Protein 3B76 (pdb70)

Structure (mmCIF, N/CA/C/O backbone):
data_3B76
#
_entry.id   3B76
#
_cell.length_a   49.782
_cell.length_b   58.449
_cell.length_c   73.741
_cell.angle_alpha   90.00
_cell.angle_beta   90.00
_cell.angle_gamma   90.00
#
_symmetry.space_group_name_H-M   'P 21 21 21'
#
loop_
_entity.id
_entity.type
_entity.pdbx_description
1 polymer 'E3 ubiquitin-protein ligase LNX'
2 non-polymer 'SODIUM ION'
3 non-polymer 1,2-ETHANEDIOL
4 water water
#
loop_
_atom_site.group_PDB
_atom_site.id
_atom_site.type_symbol
_atom_site.label_atom_id
_atom_site.label_alt_id
_atom_site.label_comp_id
_atom_site.label_asym_id
_atom_site.label_entity_id
_atom_site.label_seq_id
_atom_site.pdbx_PDB_ins_code
_atom_site.Cartn_x
_atom_site.Cartn_y
_atom_site.Cartn_z
_atom_site.occupancy
_atom_site.B_iso_or_equiv
_atom_site.auth_seq_id
_atom_site.auth_comp_id
_atom_site.auth_asym_id
_atom_site.auth_atom_id
_atom_site.pdbx_PDB_model_num
ATOM 1 N N . LEU A 1 18 ? -14.817 26.058 31.016 1.00 48.28 402 LEU A N 1
ATOM 2 C CA . LEU A 1 18 ? -14.137 26.512 29.769 1.00 37.32 402 LEU A CA 1
ATOM 3 C C . LEU A 1 18 ? -13.108 25.476 29.288 1.00 30.79 402 LEU A C 1
ATOM 4 O O . LEU A 1 18 ? -12.182 25.122 30.019 1.00 39.06 402 LEU A O 1
ATOM 9 N N . TYR A 1 19 ? -13.279 25.018 28.048 1.00 24.21 403 TYR A N 1
ATOM 10 C CA . TYR A 1 19 ? -12.378 24.064 27.428 1.00 19.39 403 TYR A CA 1
ATOM 11 C C . TYR A 1 19 ? -11.304 24.760 26.585 1.00 23.56 403 TYR A C 1
ATOM 12 O O . TYR A 1 19 ? -11.622 25.315 25.555 1.00 25.32 403 TYR A O 1
ATOM 21 N N . PHE A 1 20 ? -10.042 24.676 26.990 1.00 17.43 404 PHE A N 1
ATOM 22 C CA . PHE A 1 20 ? -8.940 25.286 26.233 1.00 17.44 404 PHE A CA 1
ATOM 23 C C . PHE A 1 20 ? -8.087 24.257 25.519 1.00 19.12 404 PHE A C 1
ATOM 24 O O . PHE A 1 20 ? -7.812 23.180 26.036 1.00 17.34 404 PHE A O 1
ATOM 32 N N . GLN A 1 21 ? -7.619 24.618 24.329 1.00 15.16 405 GLN A N 1
ATOM 33 C CA . GLN A 1 21 ? -6.638 23.854 23.633 1.00 14.76 405 GLN A CA 1
ATOM 34 C C . GLN A 1 21 ? -5.986 24.764 22.605 1.00 12.85 405 GLN A C 1
ATOM 35 O O . GLN A 1 21 ? -6.632 25.618 22.043 1.00 14.05 405 GLN A O 1
ATOM 41 N N . SER A 1 22 ? -4.687 24.592 22.428 1.00 13.02 406 SER A N 1
ATOM 42 C CA . SER A 1 22 ? -3.916 25.361 21.477 1.00 13.08 406 SER A CA 1
ATOM 43 C C . SER A 1 22 ? -3.017 24.476 20.620 1.00 15.00 406 SER A C 1
ATOM 44 O O . SER A 1 22 ? -2.336 23.600 21.128 1.00 17.10 406 SER A O 1
ATOM 47 N N . MET A 1 23 ? -3.030 24.730 19.303 1.00 16.12 407 MET A N 1
ATOM 48 C CA . MET A 1 23 ? -2.223 23.970 18.359 1.00 16.33 407 MET A CA 1
ATOM 49 C C . MET A 1 23 ? -1.253 24.860 17.577 1.00 13.86 407 MET A C 1
ATOM 50 O O . MET A 1 23 ? -1.587 25.986 17.140 1.00 14.70 407 MET A O 1
ATOM 55 N N . HIS A 1 24 ? -0.040 24.335 17.385 1.00 13.40 408 HIS A N 1
ATOM 56 C CA . HIS A 1 24 ? 1.000 25.008 16.609 1.00 13.42 408 HIS A CA 1
ATOM 57 C C . HIS A 1 24 ? 1.531 24.002 15.611 1.00 16.63 408 HIS A C 1
ATOM 58 O O . HIS A 1 24 ? 2.194 23.041 15.981 1.00 16.27 408 HIS A O 1
ATOM 65 N N . GLU A 1 25 ? 1.174 24.200 14.357 1.00 14.84 409 GLU A N 1
ATOM 66 C CA . GLU A 1 25 ? 1.684 23.379 13.264 1.00 13.92 409 GLU A CA 1
ATOM 67 C C . GLU A 1 25 ? 2.904 24.065 12.678 1.00 15.24 409 GLU A C 1
ATOM 68 O O . GLU A 1 25 ? 2.819 25.221 12.199 1.00 15.05 409 GLU A O 1
ATOM 74 N N . LYS A 1 26 ? 4.025 23.334 12.690 1.00 15.44 410 LYS A N 1
ATOM 75 C CA . LYS A 1 26 ? 5.321 23.828 12.299 1.00 11.70 410 LYS A CA 1
ATOM 76 C C . LYS A 1 26 ? 5.830 23.186 11.026 1.00 16.07 410 LYS A C 1
ATOM 77 O O . LYS A 1 26 ? 5.557 22.025 10.760 1.00 17.47 410 LYS A O 1
ATOM 83 N N . VAL A 1 27 ? 6.584 23.961 10.250 1.00 15.27 411 VAL A N 1
ATOM 84 C CA . VAL A 1 27 ? 7.343 23.462 9.134 1.00 16.69 411 VAL A CA 1
ATOM 85 C C . VAL A 1 27 ? 8.796 23.534 9.570 1.00 16.76 411 VAL A C 1
ATOM 86 O O . VAL A 1 27 ? 9.333 24.628 9.835 1.00 17.46 411 VAL A O 1
ATOM 90 N N . VAL A 1 28 ? 9.417 22.360 9.660 1.00 15.25 412 VAL A N 1
ATOM 91 C CA . VAL A 1 28 ? 10.769 22.220 10.196 1.00 13.93 412 VAL A CA 1
ATOM 92 C C . VAL A 1 28 ? 11.698 21.725 9.108 1.00 15.56 412 VAL A C 1
ATOM 93 O O . VAL A 1 28 ? 11.581 20.612 8.648 1.00 18.53 412 VAL A O 1
ATOM 97 N N . ASN A 1 29 ? 12.592 22.620 8.678 1.00 16.05 413 ASN A N 1
ATOM 98 C CA . ASN A 1 29 ? 13.614 22.367 7.674 1.00 17.57 413 ASN A CA 1
ATOM 99 C C . ASN A 1 29 ? 14.925 22.010 8.356 1.00 20.77 413 ASN A C 1
ATOM 100 O O . ASN A 1 29 ? 15.507 22.826 9.077 1.00 20.85 413 ASN A O 1
ATOM 105 N N . ILE A 1 30 ? 15.372 20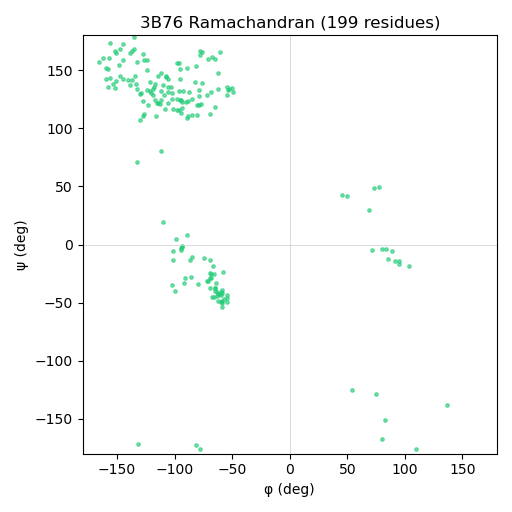.792 8.137 1.00 23.18 414 ILE A N 1
ATOM 106 C CA . ILE A 1 30 ? 16.583 20.301 8.779 1.00 27.66 414 ILE A CA 1
ATOM 107 C C . ILE A 1 30 ? 17.602 19.904 7.729 1.00 23.22 414 ILE A C 1
ATOM 108 O O . ILE A 1 30 ? 17.265 19.214 6.772 1.00 26.56 414 ILE A O 1
ATOM 113 N N . GLN A 1 31 ? 18.822 20.406 7.917 1.00 28.52 415 GLN A N 1
ATOM 114 C CA . GLN A 1 31 ? 19.988 20.067 7.115 1.00 29.37 415 GLN A CA 1
ATOM 115 C C . GLN A 1 31 ? 20.872 19.155 7.962 1.00 28.42 415 GLN A C 1
ATOM 116 O O . GLN A 1 31 ? 21.139 19.455 9.139 1.00 28.02 415 GLN A O 1
ATOM 119 N N . LYS A 1 32 ? 21.304 18.043 7.378 1.00 28.11 416 LYS A N 1
ATOM 120 C CA . LYS A 1 32 ? 22.115 17.045 8.081 1.00 24.30 416 LYS A CA 1
ATOM 121 C C . LYS A 1 32 ? 23.130 16.414 7.121 1.00 23.16 416 LYS A C 1
ATOM 122 O O . LYS A 1 32 ? 23.107 16.666 5.913 1.00 23.27 416 LYS A O 1
ATOM 128 N N . ASP A 1 33 ? 24.025 15.598 7.664 1.00 27.38 417 ASP A N 1
ATOM 129 C CA . ASP A 1 33 ? 24.892 14.765 6.827 1.00 29.35 417 ASP A CA 1
ATOM 130 C C . ASP A 1 33 ? 24.064 13.597 6.302 1.00 32.48 417 ASP A C 1
ATOM 131 O O . ASP A 1 33 ? 23.250 13.045 7.041 1.00 29.38 417 ASP A O 1
ATOM 136 N N . PRO A 1 34 ? 24.235 13.228 5.018 1.00 29.55 418 PRO A N 1
ATOM 137 C CA . PRO A 1 34 ? 23.533 12.026 4.572 1.00 28.11 418 PRO A CA 1
ATOM 138 C C . PRO A 1 34 ? 24.026 10.809 5.353 1.00 28.89 418 PRO A C 1
ATOM 139 O O . PRO A 1 34 ? 25.181 10.766 5.783 1.00 41.94 418 PRO A O 1
ATOM 143 N N . GLY A 1 35 ? 23.143 9.853 5.579 1.00 35.06 419 GLY A N 1
ATOM 144 C CA . GLY A 1 35 ? 23.471 8.726 6.440 1.00 40.62 419 GLY A CA 1
ATOM 145 C C . GLY A 1 35 ? 23.557 9.060 7.931 1.00 37.24 419 GLY A C 1
ATOM 146 O O . GLY A 1 35 ? 23.764 8.167 8.744 1.00 33.65 419 GLY A O 1
ATOM 147 N N . GLU A 1 36 ? 23.420 10.335 8.294 1.00 27.41 420 GLU A N 1
ATOM 148 C CA . GLU A 1 36 ? 23.260 10.707 9.691 1.00 30.35 420 GLU A CA 1
ATOM 149 C C . GLU A 1 36 ? 21.811 10.417 9.999 1.00 19.42 420 GLU A C 1
ATOM 150 O O . GLU A 1 36 ? 20.925 10.823 9.241 1.00 23.40 420 GLU A O 1
ATOM 156 N N . SER A 1 37 ? 21.550 9.751 11.111 1.00 19.55 421 SER A N 1
ATOM 157 C CA . SER A 1 37 ? 20.174 9.528 11.500 1.00 19.44 421 SER A CA 1
ATOM 158 C C . SER A 1 37 ? 19.592 10.803 12.125 1.00 17.49 421 SER A C 1
ATOM 159 O O . SER A 1 37 ? 20.321 11.713 12.540 1.00 17.99 421 SER A O 1
ATOM 162 N N . LEU A 1 38 ? 18.263 10.852 12.198 1.00 17.59 422 LEU A N 1
ATOM 163 C CA . LEU A 1 38 ? 17.547 11.983 12.792 1.00 17.39 422 LEU A CA 1
ATOM 164 C C . LEU A 1 38 ? 17.680 12.038 14.331 1.00 12.88 422 LEU A C 1
ATOM 165 O O . LEU A 1 38 ? 17.674 13.128 14.941 1.00 17.06 422 LEU A O 1
ATOM 170 N N . GLY A 1 39 ? 17.797 10.881 14.957 1.00 14.71 423 GLY A N 1
ATOM 171 C CA . GLY A 1 39 ? 17.939 10.817 16.419 1.00 14.68 423 GLY A CA 1
ATOM 172 C C . GLY A 1 39 ? 16.621 11.035 17.161 1.00 17.40 423 GLY A C 1
ATOM 173 O O . GLY A 1 39 ? 16.504 11.847 18.099 1.00 15.01 423 GLY A O 1
ATOM 174 N N . MET A 1 40 ? 15.601 10.322 16.742 1.00 15.20 424 MET A N 1
ATOM 175 C CA . MET A 1 40 ? 14.336 10.336 17.475 1.00 14.52 424 MET A CA 1
ATOM 176 C C . MET A 1 40 ? 13.655 9.005 17.270 1.00 18.50 424 MET A C 1
ATOM 177 O O . MET A 1 40 ? 14.019 8.246 16.372 1.00 16.58 424 MET A O 1
ATOM 182 N N . THR A 1 41 ? 12.666 8.759 18.108 1.00 14.63 425 THR A N 1
ATOM 183 C CA . THR A 1 41 ? 11.919 7.505 18.099 1.00 17.33 425 THR A CA 1
ATOM 184 C C . THR A 1 41 ? 10.451 7.838 17.866 1.00 16.52 425 THR A C 1
ATOM 185 O O . THR A 1 41 ? 9.874 8.734 18.530 1.00 16.37 425 THR A O 1
ATOM 189 N N . VAL A 1 42 ? 9.843 7.120 16.937 1.00 14.73 426 VAL A N 1
ATOM 190 C CA . VAL A 1 42 ? 8.474 7.390 16.524 1.00 13.38 426 VAL A CA 1
ATOM 191 C C . VAL A 1 42 ? 7.592 6.155 16.666 1.00 16.34 426 VAL A C 1
ATOM 192 O O . VAL A 1 42 ? 8.078 5.010 16.547 1.00 15.57 426 VAL A O 1
ATOM 196 N N . ALA A 1 43 ? 6.305 6.381 16.918 1.00 12.92 427 ALA A N 1
ATOM 197 C CA . ALA A 1 43 ? 5.345 5.261 17.055 1.00 15.06 427 ALA A CA 1
ATOM 198 C C . ALA A 1 43 ? 3.942 5.732 16.796 1.00 14.42 427 ALA A C 1
ATOM 199 O O . ALA A 1 43 ? 3.599 6.893 17.022 1.00 17.20 427 ALA A O 1
ATOM 201 N N . GLY A 1 44 ? 3.114 4.827 16.311 1.00 17.23 428 GLY A N 1
ATOM 202 C CA . GLY A 1 44 ? 1.718 5.163 16.065 1.00 15.82 428 GLY A CA 1
ATOM 203 C C . GLY A 1 44 ? 1.261 4.608 14.747 1.00 22.76 428 GLY A C 1
ATOM 204 O O . GLY A 1 44 ? 1.565 3.467 14.419 1.00 21.06 428 GLY A O 1
ATOM 205 N N . GLY A 1 45 ? 0.507 5.407 13.999 1.00 17.27 429 GLY A N 1
ATOM 206 C CA . GLY A 1 45 ? 0.037 5.014 12.689 1.00 16.36 429 GLY A CA 1
ATOM 207 C C . GLY A 1 45 ? -1.180 4.097 12.686 1.00 20.59 429 GLY A C 1
ATOM 208 O O . GLY A 1 45 ? -1.854 3.871 13.717 1.00 17.72 429 GLY A O 1
ATOM 209 N N . ALA A 1 46 ? -1.435 3.545 11.510 1.00 19.62 430 ALA A N 1
ATOM 210 C CA . ALA A 1 46 ? -2.714 2.903 11.208 1.00 19.84 430 ALA A CA 1
ATOM 211 C C . ALA A 1 46 ? -2.622 1.367 11.071 1.00 17.01 430 ALA A C 1
ATOM 212 O O . ALA A 1 46 ? -3.518 0.742 10.510 1.00 17.76 430 ALA A O 1
ATOM 214 N N . SER A 1 47 ? -1.572 0.760 11.598 1.00 21.67 431 SER A N 1
ATOM 215 C CA . SER A 1 47 ? -1.315 -0.664 11.343 1.00 14.70 431 SER A CA 1
ATOM 216 C C . SER A 1 47 ? -2.330 -1.579 12.013 1.00 15.82 431 SER A C 1
ATOM 217 O O . SER A 1 47 ? -2.582 -2.684 11.532 1.00 15.95 431 SER A O 1
ATOM 220 N N . HIS A 1 48 ? -2.891 -1.120 13.133 1.00 12.72 432 HIS A N 1
ATOM 221 C CA . HIS A 1 48 ? -3.769 -1.998 13.917 1.00 14.08 432 HIS A CA 1
ATOM 222 C C . HIS A 1 48 ? -5.246 -1.814 13.626 1.00 17.22 432 HIS A C 1
ATOM 223 O O . HIS A 1 48 ? -5.675 -0.757 13.162 1.00 17.72 432 HIS A O 1
ATOM 230 N N . ARG A 1 49 ? -6.023 -2.863 13.915 1.00 14.34 433 ARG A N 1
ATOM 231 C CA . ARG A 1 49 ? -7.430 -2.908 13.533 1.00 12.93 433 ARG A CA 1
ATOM 232 C C . ARG A 1 49 ? -8.258 -1.776 14.132 1.00 17.45 433 ARG A C 1
ATOM 233 O O . ARG A 1 49 ? -9.102 -1.186 13.452 1.00 18.78 433 ARG A O 1
ATOM 241 N N . GLU A 1 50 ? -8.003 -1.450 15.392 1.00 15.65 434 GLU A N 1
ATOM 242 C CA . GLU A 1 50 ? -8.890 -0.539 16.116 1.00 17.82 434 GLU A CA 1
ATOM 243 C C . GLU A 1 50 ? -8.588 0.939 15.959 1.00 18.51 434 GLU A C 1
ATOM 244 O O . GLU A 1 50 ? -9.412 1.764 16.349 1.00 28.34 434 GLU A O 1
ATOM 250 N N . TRP A 1 51 ? -7.416 1.275 15.417 1.00 23.92 435 TRP A N 1
ATOM 251 C CA . TRP A 1 51 ? -6.885 2.642 15.427 1.00 29.12 435 TRP A CA 1
ATOM 252 C C . TRP A 1 51 ? -6.331 3.135 14.126 1.00 26.22 435 TRP A C 1
ATOM 253 O O . TRP A 1 51 ? -5.616 2.404 13.450 1.00 26.07 435 TRP A O 1
ATOM 264 N N . ASP A 1 52 ? -6.632 4.397 13.805 1.00 20.12 436 ASP A N 1
ATOM 265 C CA . ASP A 1 52 ? -5.802 5.191 12.897 1.00 18.62 436 ASP A CA 1
ATOM 266 C C . ASP A 1 52 ? -5.137 6.308 13.714 1.00 26.24 436 ASP A C 1
ATOM 267 O O . ASP A 1 52 ? -5.604 7.460 13.725 1.00 27.47 436 ASP A O 1
ATOM 272 N N . LEU A 1 53 ? -4.064 5.952 14.407 1.00 16.08 437 LEU A N 1
ATOM 273 C CA . LEU A 1 53 ? -3.363 6.876 15.307 1.00 18.98 437 LEU A CA 1
ATOM 274 C C . LEU A 1 53 ? -2.413 7.790 14.547 1.00 20.61 437 LEU A C 1
ATOM 275 O O . LEU A 1 53 ? -1.861 7.409 13.489 1.00 18.32 437 LEU A O 1
ATOM 280 N N . PRO A 1 54 ? -2.153 8.979 15.108 1.00 19.25 438 PRO A N 1
ATOM 281 C CA . PRO A 1 54 ? -1.061 9.814 14.631 1.00 20.28 438 PRO A CA 1
ATOM 282 C C . PRO A 1 54 ? 0.295 9.121 14.767 1.00 18.48 438 PRO A C 1
ATOM 283 O O . PRO A 1 54 ? 0.401 8.126 15.493 1.00 18.53 438 PRO A O 1
ATOM 287 N N . ILE A 1 55 ? 1.298 9.673 14.086 1.00 17.38 439 ILE A N 1
ATOM 288 C CA . ILE A 1 55 ? 2.702 9.318 14.289 1.00 16.92 439 ILE A CA 1
ATOM 289 C C . ILE A 1 55 ? 3.280 10.248 15.388 1.00 17.37 439 ILE A C 1
ATOM 290 O O . ILE A 1 55 ? 3.462 11.456 15.157 1.00 19.48 439 ILE A O 1
ATOM 295 N N . TYR A 1 56 ? 3.547 9.680 16.566 1.00 16.08 440 TYR A N 1
ATOM 296 C CA . TYR A 1 56 ? 4.054 10.416 17.711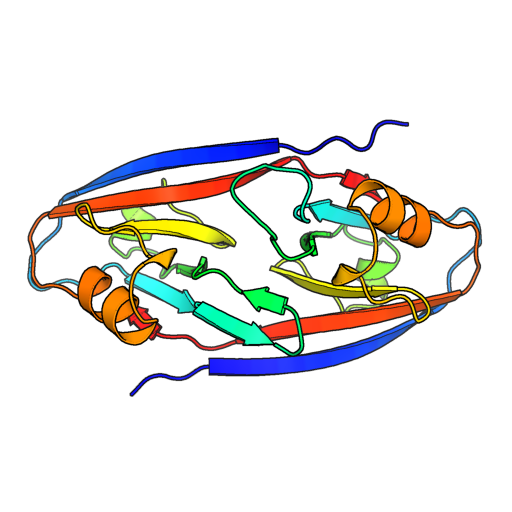 1.00 13.72 440 TYR A CA 1
ATOM 297 C C . TYR A 1 56 ? 5.562 10.363 17.829 1.00 18.62 440 TYR A C 1
ATOM 298 O O . TYR A 1 56 ? 6.157 9.316 17.592 1.00 15.39 440 TYR A O 1
ATOM 307 N N . VAL A 1 57 ? 6.175 11.466 18.251 1.00 14.43 441 VAL A N 1
ATOM 308 C CA . VAL A 1 57 ? 7.588 11.463 18.654 1.00 14.49 441 VAL A CA 1
ATOM 309 C C . VAL A 1 57 ? 7.602 11.033 20.133 1.00 14.25 441 VAL A C 1
ATOM 310 O O . VAL A 1 57 ? 7.112 11.747 21.012 1.00 15.02 441 VAL A O 1
ATOM 314 N N . ILE A 1 58 ? 8.122 9.856 20.388 1.00 16.58 442 ILE A N 1
ATOM 315 C CA . ILE A 1 58 ? 8.102 9.318 21.765 1.00 15.67 442 ILE A CA 1
ATOM 316 C C . ILE A 1 58 ? 9.434 9.451 22.503 1.00 17.55 442 ILE A C 1
ATOM 317 O O . ILE A 1 58 ? 9.489 9.262 23.728 1.00 17.42 442 ILE A O 1
ATOM 322 N N . SER A 1 59 ? 10.506 9.768 21.773 1.00 16.20 443 SER A N 1
ATOM 323 C CA . SER A 1 59 ? 11.826 10.029 22.363 1.00 13.60 443 SER A CA 1
ATOM 324 C C . SER A 1 59 ? 12.657 10.835 21.364 1.00 14.82 443 SER A C 1
ATOM 325 O O . SER A 1 59 ? 12.451 10.744 20.133 1.00 16.43 443 SER A O 1
ATOM 328 N N . VAL A 1 60 ? 13.573 11.621 21.913 1.00 15.53 444 VAL A N 1
ATOM 329 C CA . VAL A 1 60 ? 14.582 12.339 21.137 1.00 12.69 444 VAL A CA 1
ATOM 330 C C . VAL A 1 60 ? 15.963 12.051 21.744 1.00 20.69 444 VAL A C 1
ATOM 331 O O . VAL A 1 60 ? 16.155 12.183 22.955 1.00 16.46 444 VAL A O 1
ATOM 335 N N . GLU A 1 61 ? 16.920 11.671 20.906 1.00 17.80 445 GLU A N 1
ATOM 336 C CA . GLU A 1 61 ? 18.276 11.339 21.375 1.00 14.20 445 GLU A CA 1
ATOM 337 C C . GLU A 1 61 ? 19.039 12.627 21.683 1.00 14.43 445 GLU A C 1
ATOM 338 O O . GLU A 1 61 ? 19.201 13.476 20.815 1.00 15.35 445 GLU A O 1
ATOM 344 N N . PRO A 1 62 ? 19.502 12.799 22.938 1.00 20.24 446 PRO A N 1
ATOM 345 C CA . PRO A 1 62 ? 20.264 14.007 23.240 1.00 20.04 4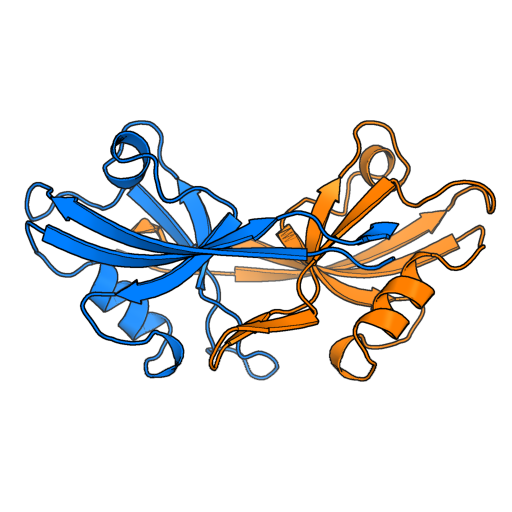46 PRO A CA 1
ATOM 346 C C . PRO A 1 62 ? 21.454 14.207 22.301 1.00 20.76 446 PRO A C 1
ATOM 347 O O . PRO A 1 62 ? 22.244 13.284 22.100 1.00 17.58 446 PRO A O 1
ATOM 351 N N . GLY A 1 63 ? 21.563 15.399 21.719 1.00 18.82 447 GLY A N 1
ATOM 352 C CA . GLY A 1 63 ? 22.695 15.740 20.851 1.00 20.15 447 GLY A CA 1
ATOM 353 C C . GLY A 1 63 ? 22.594 15.308 19.397 1.00 16.96 447 GLY A C 1
ATOM 354 O O . GLY A 1 63 ? 23.486 15.611 18.573 1.00 18.30 447 GLY A O 1
ATOM 355 N N . GLY A 1 64 ? 21.536 14.592 19.066 1.00 14.68 448 GLY A N 1
ATOM 356 C CA . GLY A 1 64 ? 21.288 14.179 17.698 1.00 14.06 448 GLY A CA 1
ATOM 357 C C . GLY A 1 64 ? 20.714 15.306 16.845 1.00 16.38 448 GLY A C 1
ATOM 358 O O . GLY A 1 64 ? 20.544 16.450 17.295 1.00 16.54 448 GLY A O 1
ATOM 359 N N . VAL A 1 65 ? 20.387 14.976 15.606 1.00 13.23 449 VAL A N 1
ATOM 360 C CA . VAL A 1 65 ? 19.943 15.988 14.643 1.00 14.77 449 VAL A CA 1
ATOM 361 C C . VAL A 1 65 ? 18.701 16.715 15.150 1.00 13.94 449 VAL A C 1
ATOM 362 O O . VAL A 1 65 ? 18.682 17.933 15.209 1.00 13.93 449 VAL A O 1
ATOM 366 N N . ILE A 1 66 ? 17.666 15.961 15.513 1.00 16.06 450 ILE A N 1
ATOM 367 C CA . ILE A 1 66 ? 16.415 16.554 15.973 1.00 14.25 450 ILE A CA 1
ATOM 368 C C . ILE A 1 66 ? 16.659 17.383 17.258 1.00 13.54 450 ILE A C 1
ATOM 369 O O . ILE A 1 66 ? 16.142 18.504 17.429 1.00 17.31 450 ILE A O 1
ATOM 374 N N . SER A 1 67 ? 17.457 16.826 18.155 1.00 15.61 451 SER A N 1
ATOM 375 C CA . SER A 1 67 ? 17.782 17.495 19.407 1.00 16.51 451 SER A CA 1
ATOM 376 C C . SER A 1 67 ? 18.463 18.855 19.149 1.00 14.14 451 SER A C 1
ATOM 377 O O . SER A 1 67 ? 18.017 19.898 19.697 1.00 16.04 451 SER A O 1
ATOM 380 N N . ARG A 1 68 ? 19.493 18.859 18.305 1.00 17.24 452 ARG A N 1
ATOM 381 C CA . ARG A 1 68 ? 20.256 20.088 17.994 1.00 17.56 452 ARG A CA 1
ATOM 382 C C . ARG A 1 68 ? 19.389 21.131 17.295 1.00 23.64 452 ARG A C 1
ATOM 383 O O . ARG A 1 68 ? 19.551 22.336 17.519 1.00 18.43 452 ARG A O 1
ATOM 391 N N . ASP A 1 69 ? 18.445 20.670 16.484 1.00 17.32 453 ASP A N 1
ATOM 392 C CA . ASP A 1 69 ? 17.514 21.566 15.823 1.00 17.78 453 ASP A CA 1
ATOM 393 C C . ASP A 1 69 ? 16.577 22.224 16.844 1.00 18.79 453 ASP A C 1
ATOM 394 O O . ASP A 1 69 ? 16.339 23.424 16.781 1.00 22.24 453 ASP A O 1
ATOM 399 N N . GLY A 1 70 ? 16.042 21.428 17.765 1.00 19.75 454 GLY A N 1
ATOM 400 C CA . GLY A 1 70 ? 15.242 21.915 18.883 1.00 18.58 454 GLY A CA 1
ATOM 401 C C . GLY A 1 70 ? 13.752 22.138 18.664 1.00 19.44 454 GLY A C 1
ATOM 402 O O . GLY A 1 70 ? 13.014 22.343 19.627 1.00 24.13 454 GLY A O 1
ATOM 403 N N . ARG A 1 71 ? 13.301 22.114 17.414 1.00 15.14 455 ARG A N 1
ATOM 404 C CA . ARG A 1 71 ? 11.919 22.462 17.114 1.00 14.92 455 ARG A CA 1
ATOM 405 C C . ARG A 1 71 ? 10.933 21.317 17.391 1.00 18.36 455 ARG A C 1
ATOM 406 O O . ARG A 1 71 ? 9.778 21.575 17.782 1.00 19.31 455 ARG A O 1
ATOM 414 N N . ILE A 1 72 ? 11.378 20.078 17.166 1.00 15.26 456 ILE A N 1
ATOM 415 C CA . ILE A 1 72 ? 10.533 18.892 17.346 1.00 15.65 456 ILE A CA 1
ATOM 416 C C . ILE A 1 72 ? 10.980 18.193 18.612 1.00 14.68 456 ILE A C 1
ATOM 417 O O . ILE A 1 72 ? 12.165 17.831 18.750 1.00 17.67 456 ILE A O 1
ATOM 422 N N . LYS A 1 73 ? 10.037 18.034 19.544 1.00 17.24 457 LYS A N 1
ATOM 423 C CA . LYS A 1 73 ? 10.333 17.390 20.813 1.00 14.96 457 LYS A CA 1
ATOM 424 C C . LYS A 1 73 ? 9.364 16.264 21.121 1.00 14.31 457 LYS A C 1
ATOM 425 O O . LYS A 1 73 ? 8.290 16.132 20.493 1.00 18.19 457 LYS A O 1
ATOM 431 N N . THR A 1 74 ? 9.765 15.432 22.082 1.00 16.19 458 THR A N 1
ATOM 432 C CA . THR A 1 74 ? 8.928 14.341 22.539 1.00 16.04 458 THR A CA 1
ATOM 433 C C . THR A 1 74 ? 7.519 14.853 22.839 1.00 20.60 458 THR A C 1
ATOM 434 O O . THR A 1 74 ? 7.332 15.843 23.539 1.00 15.92 458 THR A O 1
ATOM 438 N N . GLY A 1 75 ? 6.535 14.143 22.303 1.00 15.79 459 GLY A N 1
ATOM 439 C CA . GLY A 1 75 ? 5.130 14.503 22.474 1.00 23.06 459 GLY A CA 1
ATOM 440 C C . GLY A 1 75 ? 4.537 15.158 21.249 1.00 21.41 459 GLY A C 1
ATOM 441 O O . GLY A 1 75 ? 3.326 15.215 21.081 1.00 22.64 459 GLY A O 1
ATOM 442 N N . ASP A 1 76 ? 5.380 15.664 20.373 1.00 15.96 460 ASP A N 1
ATOM 443 C CA . ASP A 1 76 ? 4.900 16.228 19.119 1.00 14.46 460 ASP A CA 1
ATOM 444 C C . ASP A 1 76 ? 4.398 15.121 18.200 1.00 19.00 460 ASP A C 1
ATOM 445 O O . ASP A 1 76 ? 4.731 13.934 18.375 1.00 17.48 460 ASP A O 1
ATOM 450 N N . ILE A 1 77 ? 3.573 15.520 17.244 1.00 15.05 461 ILE A N 1
ATOM 451 C CA . ILE A 1 77 ? 3.056 14.631 16.224 1.00 13.73 461 ILE A CA 1
ATOM 452 C C . ILE A 1 77 ? 3.669 14.975 14.870 1.00 16.02 461 ILE A C 1
ATOM 453 O O . ILE A 1 77 ? 3.802 16.159 14.516 1.00 17.22 461 ILE A O 1
ATOM 458 N N . LEU A 1 78 ? 4.057 13.954 14.121 1.00 14.21 462 LEU A N 1
ATOM 459 C CA . LEU A 1 78 ? 4.591 14.158 12.798 1.00 13.74 462 LEU A CA 1
ATOM 460 C C . LEU A 1 78 ? 3.471 14.002 11.771 1.00 17.61 462 LEU A C 1
ATOM 461 O O . LEU A 1 78 ? 2.793 12.971 11.732 1.00 16.49 462 LEU A O 1
ATOM 466 N N . LEU A 1 79 ? 3.286 15.034 10.956 1.00 13.75 463 LEU A N 1
ATOM 467 C CA . LEU A 1 79 ? 2.186 15.115 10.009 1.00 12.98 463 LEU A CA 1
ATOM 468 C C . LEU A 1 79 ? 2.574 14.808 8.578 1.00 15.17 463 LEU A C 1
ATOM 469 O O . LEU A 1 79 ? 1.776 14.253 7.818 1.00 17.22 463 LEU A O 1
ATOM 474 N N . ASN A 1 80 ? 3.784 15.204 8.201 1.00 15.50 464 ASN A N 1
ATOM 475 C CA . ASN A 1 80 ? 4.187 15.227 6.812 1.00 16.37 464 ASN A CA 1
ATOM 476 C C . ASN A 1 80 ? 5.702 15.191 6.722 1.00 18.71 464 ASN A C 1
ATOM 477 O O . ASN A 1 80 ? 6.410 15.839 7.502 1.00 17.91 464 ASN A O 1
ATOM 482 N N . VAL A 1 81 ? 6.208 14.364 5.816 1.00 17.79 465 VAL A N 1
ATOM 483 C CA . VAL A 1 81 ? 7.632 14.233 5.603 1.00 20.64 465 VAL A CA 1
ATOM 484 C C . VAL A 1 81 ? 7.860 14.438 4.107 1.00 21.31 465 VAL A C 1
ATOM 485 O O . VAL A 1 81 ? 7.248 13.760 3.281 1.00 17.18 465 VAL A O 1
ATOM 489 N N . ASP A 1 82 ? 8.710 15.401 3.790 1.00 17.67 466 ASP A N 1
ATOM 490 C CA . ASP A 1 82 ? 9.055 15.761 2.420 1.00 20.68 466 ASP A CA 1
ATOM 491 C C . ASP A 1 82 ? 7.861 15.888 1.456 1.00 26.97 466 ASP A C 1
ATOM 492 O O . ASP A 1 82 ? 7.924 15.451 0.318 1.00 27.00 466 ASP A O 1
ATOM 497 N N . GLY A 1 83 ? 6.776 16.507 1.914 1.00 23.22 467 GLY A N 1
ATOM 498 C CA . GLY A 1 83 ? 5.592 16.678 1.087 1.00 26.58 467 GLY A CA 1
ATOM 499 C C . GLY A 1 83 ? 4.530 15.604 1.169 1.00 23.92 467 GLY A C 1
ATOM 500 O O . GLY A 1 83 ? 3.411 15.834 0.722 1.00 27.14 467 GLY A O 1
ATOM 501 N N . 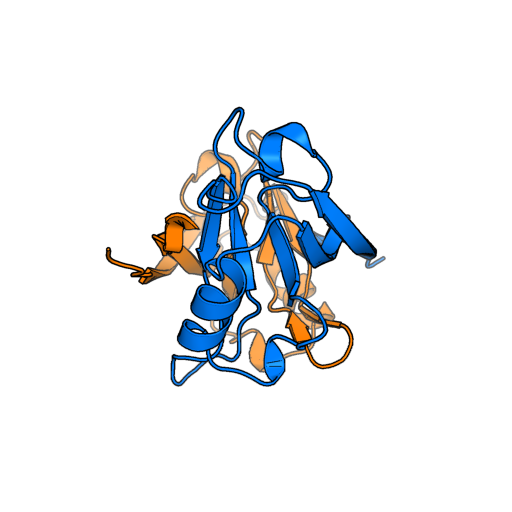VAL A 1 84 ? 4.860 14.448 1.750 1.00 18.78 468 VAL A N 1
ATOM 502 C CA . VAL A 1 84 ? 3.941 13.315 1.858 1.00 19.30 468 VAL A CA 1
ATOM 503 C C . VAL A 1 84 ? 3.217 13.361 3.178 1.00 21.26 468 VAL A C 1
ATOM 504 O O . VAL A 1 84 ? 3.852 13.292 4.247 1.00 18.17 468 VAL A O 1
ATOM 508 N N . GLU A 1 85 ? 1.895 13.495 3.104 1.00 21.46 469 GLU A N 1
ATOM 509 C CA . GLU A 1 85 ? 1.078 13.482 4.290 1.00 18.88 469 GLU A CA 1
ATOM 510 C C . GLU A 1 85 ? 1.029 12.066 4.844 1.00 21.79 469 GLU A C 1
ATOM 511 O O . GLU A 1 85 ? 0.713 11.123 4.142 1.00 21.82 469 GLU A O 1
ATOM 517 N N . LEU A 1 86 ? 1.322 11.924 6.133 1.00 19.19 470 LEU A N 1
ATOM 518 C CA . LEU A 1 86 ? 1.541 10.599 6.680 1.00 18.28 470 LEU A CA 1
ATOM 519 C C . LEU A 1 86 ? 0.238 9.806 6.860 1.00 26.69 470 LEU A C 1
ATOM 520 O O . LEU A 1 86 ? 0.282 8.594 7.055 1.00 20.88 470 LEU A O 1
ATOM 525 N N . THR A 1 87 ? -0.916 10.465 6.734 1.00 26.38 471 THR A N 1
ATOM 526 C CA . THR A 1 87 ? -2.193 9.735 6.627 1.00 24.77 471 THR A CA 1
ATOM 527 C C . THR A 1 87 ? -2.311 8.932 5.325 1.00 27.24 471 THR A C 1
ATOM 528 O O . THR A 1 87 ? -3.136 8.018 5.219 1.00 35.94 471 THR A O 1
ATOM 532 N N . GLU A 1 88 ? -1.499 9.270 4.330 1.00 21.22 472 GLU A N 1
ATOM 533 C CA . GLU A 1 88 ? -1.606 8.670 2.988 1.00 27.02 472 GLU A CA 1
ATOM 534 C C . GLU A 1 88 ? -0.697 7.457 2.773 1.00 28.24 472 GLU A C 1
ATOM 535 O O . GLU A 1 88 ? -0.709 6.855 1.695 1.00 25.28 472 GLU A O 1
ATOM 541 N N . VAL A 1 89 ? 0.091 7.096 3.785 1.00 19.16 473 VAL A N 1
ATOM 542 C CA . VAL A 1 89 ? 1.051 6.002 3.659 1.00 21.32 473 VAL A CA 1
ATOM 543 C C . VAL A 1 89 ? 1.023 5.174 4.934 1.00 22.59 473 VAL A C 1
ATOM 544 O O . VAL A 1 89 ? 0.492 5.617 5.956 1.00 21.63 473 VAL A O 1
ATOM 548 N N . SER A 1 90 ? 1.591 3.968 4.871 1.00 19.32 474 SER A N 1
ATOM 549 C CA . SER A 1 90 ? 1.611 3.093 6.027 1.00 20.48 474 SER A CA 1
ATOM 550 C C . SER A 1 90 ? 2.677 3.561 7.024 1.00 21.34 474 SER A C 1
ATOM 551 O O . SER A 1 90 ? 3.522 4.400 6.707 1.00 19.60 474 SER A O 1
ATOM 554 N N . ARG A 1 91 ? 2.615 3.044 8.239 1.00 22.45 475 ARG A N 1
ATOM 555 C CA . ARG A 1 91 ? 3.651 3.367 9.227 1.00 22.20 475 ARG A CA 1
ATOM 556 C C . ARG A 1 91 ? 5.038 2.961 8.736 1.00 20.67 475 ARG A C 1
ATOM 557 O O . ARG A 1 91 ? 6.010 3.688 8.927 1.00 25.36 475 ARG A O 1
ATOM 565 N N . SER A 1 92 ? 5.121 1.782 8.127 1.00 18.29 476 SER A N 1
ATOM 566 C CA . SER A 1 92 ? 6.352 1.301 7.489 1.00 21.40 476 SER A CA 1
ATOM 567 C C . SER A 1 92 ? 6.892 2.310 6.472 1.00 21.42 476 SER A C 1
ATOM 568 O O . SER A 1 92 ? 8.079 2.646 6.469 1.00 23.45 476 SER A O 1
ATOM 571 N N . GLU A 1 93 ? 6.013 2.782 5.594 1.00 23.93 477 GLU A N 1
ATOM 572 C CA . GLU A 1 93 ? 6.386 3.745 4.571 1.00 20.91 477 GLU A CA 1
ATOM 573 C C . GLU A 1 93 ? 6.813 5.089 5.182 1.00 18.64 477 GLU A C 1
ATOM 574 O O . GLU A 1 93 ? 7.736 5.726 4.675 1.00 20.59 477 GLU A O 1
ATOM 580 N N . ALA A 1 94 ? 6.140 5.509 6.252 1.00 21.94 478 ALA A N 1
ATOM 581 C CA . ALA A 1 94 ? 6.530 6.710 7.006 1.00 18.31 478 ALA A CA 1
ATOM 582 C C . ALA A 1 94 ? 7.946 6.592 7.551 1.00 20.10 478 ALA A C 1
ATOM 583 O O . ALA A 1 94 ? 8.750 7.511 7.389 1.00 18.99 478 ALA A O 1
ATOM 585 N N . VAL A 1 95 ? 8.251 5.459 8.195 1.00 19.87 479 VAL A N 1
ATOM 586 C CA . VAL A 1 95 ? 9.608 5.208 8.668 1.00 18.48 479 VAL A CA 1
ATOM 587 C C . VAL A 1 95 ? 10.607 5.215 7.510 1.00 16.57 479 VAL A C 1
ATOM 588 O O . VAL A 1 95 ? 11.681 5.822 7.597 1.00 18.12 479 VAL A O 1
ATOM 592 N N . ALA A 1 96 ? 10.239 4.574 6.399 1.00 23.21 480 ALA A N 1
ATOM 593 C CA . ALA A 1 96 ? 11.045 4.592 5.184 1.00 22.90 480 ALA A CA 1
ATOM 594 C C . ALA A 1 96 ? 11.356 6.015 4.742 1.00 19.17 480 ALA A C 1
ATOM 595 O O . ALA A 1 96 ? 12.502 6.320 4.429 1.00 24.01 480 ALA A O 1
ATOM 597 N N . LEU A 1 97 ? 10.351 6.891 4.738 1.00 20.15 481 LEU A N 1
ATOM 598 C CA . LEU A 1 97 ? 10.559 8.290 4.348 1.00 18.72 481 LEU A CA 1
ATOM 599 C C . LEU A 1 97 ? 11.515 9.015 5.288 1.00 18.25 481 LEU A C 1
ATOM 600 O O . LEU A 1 97 ? 12.333 9.808 4.839 1.00 23.60 481 LEU A O 1
ATOM 605 N N . LEU A 1 98 ? 11.379 8.759 6.588 1.00 19.04 482 LEU A N 1
ATOM 606 C CA . LEU A 1 98 ? 12.280 9.316 7.601 1.00 19.52 482 LEU A CA 1
ATOM 607 C C . LEU A 1 98 ? 13.715 8.800 7.505 1.00 20.07 482 LEU A C 1
ATOM 608 O O . LEU A 1 98 ? 14.647 9.464 7.968 1.00 26.09 482 LEU A O 1
ATOM 613 N N . LYS A 1 99 ? 13.880 7.602 6.943 1.00 18.97 483 LYS A N 1
ATOM 614 C CA . LYS A 1 99 ? 15.186 6.950 6.840 1.00 22.22 483 LYS A CA 1
ATOM 615 C C . LYS A 1 99 ? 15.887 7.198 5.501 1.00 27.60 483 LYS A C 1
ATOM 616 O O . LYS A 1 99 ? 17.038 6.789 5.324 1.00 26.13 483 LYS A O 1
ATOM 623 N N . ARG A 1 100 ? 15.204 7.875 4.575 1.00 26.40 484 ARG A N 1
ATOM 624 C CA . ARG A 1 100 ? 15.754 8.150 3.238 1.00 32.64 484 ARG A CA 1
ATOM 625 C C . ARG A 1 100 ? 17.116 8.835 3.355 1.00 26.90 484 ARG A C 1
ATOM 626 O O . ARG A 1 100 ? 17.276 9.764 4.144 1.00 23.85 484 ARG A O 1
ATOM 634 N N . THR A 1 101 ? 18.107 8.367 2.594 1.00 26.15 485 THR A N 1
ATOM 635 C CA . THR A 1 101 ? 19.408 9.031 2.573 1.00 24.69 485 THR A CA 1
ATOM 636 C C . THR A 1 101 ? 19.213 10.408 1.979 1.00 25.41 485 THR A C 1
ATOM 637 O O . THR A 1 101 ? 18.747 10.548 0.853 1.00 29.26 485 THR A O 1
ATOM 641 N N . SER A 1 102 ? 19.511 11.431 2.764 1.00 22.59 486 SER A N 1
ATOM 642 C CA . SER A 1 102 ? 19.380 12.803 2.302 1.00 28.26 486 SER A CA 1
ATOM 643 C C . SER A 1 102 ? 20.102 13.749 3.237 1.00 27.92 486 SER A C 1
ATOM 644 O O . SER A 1 102 ? 20.322 13.448 4.416 1.00 27.44 486 SER A O 1
ATOM 647 N N . SER A 1 103 ? 20.451 14.911 2.705 1.00 26.12 487 SER A N 1
ATOM 648 C CA . SER A 1 103 ? 21.151 15.931 3.476 1.00 16.32 487 SER A CA 1
ATOM 649 C C . SER A 1 103 ? 20.215 17.029 3.946 1.00 25.15 487 SER A C 1
ATOM 650 O O . SER A 1 103 ? 20.636 17.935 4.670 1.00 25.45 487 SER A O 1
ATOM 653 N N . SER A 1 104 ? 18.961 16.974 3.509 1.00 21.08 488 SER A N 1
ATOM 654 C CA . SER A 1 104 ? 17.940 17.864 4.030 1.00 23.80 488 SER A CA 1
ATOM 655 C C . SER A 1 104 ? 16.585 17.174 4.048 1.00 27.62 488 SER A C 1
ATOM 656 O O . SER A 1 104 ? 16.270 16.378 3.174 1.00 30.49 488 SER A O 1
ATOM 659 N N . ILE A 1 105 ? 15.785 17.492 5.060 1.00 18.79 489 ILE A N 1
ATOM 660 C CA . ILE A 1 105 ? 14.481 16.884 5.243 1.00 18.73 489 ILE A CA 1
ATOM 661 C C . ILE A 1 105 ? 13.516 17.983 5.715 1.00 21.44 489 ILE A C 1
ATOM 662 O O . ILE A 1 105 ? 13.917 18.869 6.461 1.00 22.17 489 ILE A O 1
ATOM 667 N N . VAL A 1 106 ? 12.279 17.946 5.231 1.00 17.91 490 VAL A N 1
ATOM 668 C CA . VAL A 1 106 ? 11.258 18.879 5.671 1.00 15.99 490 VAL A CA 1
ATOM 669 C C . VAL A 1 106 ? 10.158 18.088 6.383 1.00 14.31 490 VAL A C 1
ATOM 670 O O . VAL A 1 106 ? 9.554 17.207 5.807 1.00 21.43 490 VAL A O 1
ATOM 674 N N . LEU A 1 107 ? 9.909 18.442 7.633 1.00 15.20 491 LEU A N 1
ATOM 675 C CA . LEU A 1 107 ? 8.930 17.772 8.451 1.00 14.15 491 LEU A CA 1
ATOM 676 C C . LEU A 1 107 ? 7.875 18.790 8.816 1.00 18.62 491 LEU A C 1
ATOM 677 O O . LEU A 1 107 ? 8.208 19.914 9.193 1.00 22.04 491 LEU A O 1
ATOM 682 N N . LYS A 1 108 ? 6.609 18.422 8.719 1.00 18.59 492 LYS A N 1
ATOM 683 C CA . LYS A 1 108 ? 5.563 19.222 9.369 1.00 17.61 492 LYS A CA 1
ATOM 684 C C . LYS A 1 108 ? 5.175 18.507 10.626 1.00 18.49 492 LYS A C 1
ATOM 685 O O . LYS A 1 108 ? 4.92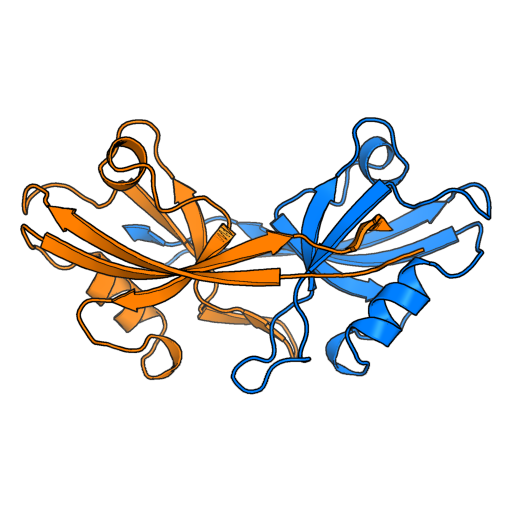9 17.296 10.615 1.00 17.50 492 LYS A O 1
ATOM 690 N N . ALA A 1 109 ? 5.140 19.245 11.730 1.00 16.01 493 ALA A N 1
ATOM 691 C CA . ALA A 1 109 ? 4.868 18.663 13.006 1.00 16.77 493 ALA A CA 1
ATOM 692 C C . ALA A 1 109 ? 3.829 19.496 13.710 1.00 22.65 493 ALA A C 1
ATOM 693 O O . ALA A 1 109 ? 3.666 20.675 13.403 1.00 18.79 493 ALA A O 1
ATOM 695 N N . LEU A 1 110 ? 3.132 18.871 14.641 1.00 15.36 494 LEU A N 1
ATOM 696 C CA . LEU A 1 110 ? 2.083 19.513 15.440 1.00 13.35 494 LEU A CA 1
ATOM 697 C C . LEU A 1 110 ? 2.472 19.473 16.933 1.00 18.55 494 LEU A C 1
ATOM 698 O O . LEU A 1 110 ? 2.755 18.411 17.489 1.00 19.96 494 LEU A O 1
ATOM 703 N N . GLU A 1 111 ? 2.409 20.629 17.576 1.00 17.10 495 GLU A N 1
ATOM 704 C CA . GLU A 1 111 ? 2.596 20.771 19.013 1.00 16.07 495 GLU A CA 1
ATOM 705 C C . GLU A 1 111 ? 1.252 21.192 19.614 1.00 16.99 495 GLU A C 1
ATOM 706 O O . GLU A 1 111 ? 0.678 22.183 19.197 1.00 14.66 495 GLU A O 1
ATOM 712 N N . VAL A 1 112 ? 0.730 20.385 20.529 1.00 14.76 496 VAL A N 1
ATOM 713 C CA . VAL A 1 112 ? -0.561 20.621 21.181 1.00 14.98 496 VAL A CA 1
ATOM 714 C C . VAL A 1 112 ? -0.271 21.094 22.580 1.00 20.49 496 VAL A C 1
ATOM 715 O O . VAL A 1 112 ? 0.578 20.528 23.270 1.00 18.75 496 VAL A O 1
ATOM 719 N N . LYS A 1 113 ? -0.990 22.122 23.009 1.00 16.81 497 LYS A N 1
ATOM 720 C CA . LYS A 1 113 ? -0.834 22.670 24.338 1.00 15.48 497 LYS A CA 1
ATOM 721 C C . LYS A 1 113 ? -2.198 22.931 24.998 1.00 15.59 497 LYS A C 1
ATOM 722 O O . LYS A 1 113 ? -3.277 22.898 24.372 1.00 16.39 497 LYS A O 1
ATOM 728 N N . GLU A 1 114 ? -2.124 23.188 26.288 1.00 17.25 498 GLU A N 1
ATOM 729 C CA . GLU A 1 114 ? -3.264 23.459 27.146 1.00 19.14 498 GLU A CA 1
ATOM 730 C C . GLU A 1 114 ? -4.030 22.171 27.455 1.00 18.53 498 GLU A C 1
ATOM 731 O O . GLU A 1 114 ? -3.418 21.222 27.918 1.00 26.33 498 GLU A O 1
ATOM 737 N N . GLY A 1 115 ? -5.349 22.152 27.250 1.00 15.16 499 GLY A N 1
ATOM 738 C CA . GLY A 1 115 ? -6.185 21.020 27.598 1.00 11.52 499 GLY A CA 1
ATOM 739 C C . GLY A 1 115 ? -7.084 21.293 28.765 1.00 13.44 499 GLY A C 1
ATOM 740 O O . GLY A 1 115 ? -7.154 22.419 29.276 1.00 17.34 499 GLY A O 1
ATOM 741 N N . SER A 1 116 ? -7.801 20.268 29.163 1.00 16.40 500 SER A N 1
ATOM 742 C CA . SER A 1 116 ? -8.747 20.362 30.273 1.00 19.75 500 SER A CA 1
ATOM 743 C C . SER A 1 116 ? -8.138 19.736 31.510 1.00 17.51 500 SER A C 1
ATOM 744 O O . SER A 1 116 ? -7.731 18.568 31.490 1.00 14.69 500 SER A O 1
ATOM 747 N N . ILE A 1 117 ? -8.095 20.507 32.594 1.00 16.50 501 ILE A N 1
ATOM 748 C CA . ILE A 1 117 ? -7.576 20.044 33.859 1.00 19.33 501 ILE A CA 1
ATOM 749 C C . ILE A 1 117 ? -8.675 19.210 34.503 1.00 20.42 501 ILE A C 1
ATOM 750 O O . ILE A 1 117 ? -9.818 19.687 34.635 1.00 19.58 501 ILE A O 1
ATOM 755 N N . VAL A 1 118 ? -8.350 17.996 34.920 1.00 15.94 502 VAL A N 1
ATOM 756 C CA . VAL A 1 118 ? -9.342 17.095 35.522 1.00 19.64 502 VAL A CA 1
ATOM 757 C C . VAL A 1 118 ? -8.852 16.566 36.866 1.00 28.11 502 VAL A C 1
ATOM 758 O O . VAL A 1 118 ? -7.707 16.844 37.285 1.00 30.10 502 VAL A O 1
ATOM 763 N N . ASN B 1 17 ? 18.642 -2.246 12.504 1.00 37.98 401 ASN B N 1
ATOM 764 C CA . ASN B 1 17 ? 17.920 -2.880 11.360 1.00 41.01 401 ASN B CA 1
ATOM 765 C C . ASN B 1 17 ? 16.408 -3.050 11.599 1.00 40.31 401 ASN B C 1
ATOM 766 O O . ASN B 1 17 ? 15.627 -3.157 10.642 1.00 32.55 401 ASN B O 1
ATOM 768 N N . LEU B 1 18 ? 15.984 -3.087 12.859 1.00 40.67 402 LEU B N 1
ATOM 769 C CA . LEU B 1 18 ? 14.567 -3.322 13.132 1.00 39.20 402 LEU B CA 1
ATOM 770 C C . LEU B 1 18 ? 13.833 -2.087 13.621 1.00 40.76 402 LEU B C 1
ATOM 771 O O . LEU B 1 18 ? 14.385 -1.226 14.327 1.00 40.61 402 LEU B O 1
ATOM 776 N N . TYR B 1 19 ? 12.577 -2.012 13.190 1.00 20.82 403 TYR B N 1
ATOM 777 C CA . TYR B 1 19 ? 11.780 -0.830 13.353 1.00 19.13 403 TYR B CA 1
ATOM 778 C C . TYR B 1 19 ? 10.468 -1.347 13.884 1.00 22.23 403 TYR B C 1
ATOM 779 O O . TYR B 1 19 ? 9.452 -1.450 13.194 1.00 18.64 403 TYR B O 1
ATOM 788 N N . PHE B 1 20 ? 10.556 -1.783 15.119 1.00 11.93 404 PHE B N 1
ATOM 789 C CA . PHE B 1 20 ? 9.451 -2.419 15.779 1.00 11.69 404 PHE B CA 1
ATOM 790 C C . PHE B 1 20 ? 8.748 -1.382 16.643 1.00 14.42 404 PHE B C 1
ATOM 791 O O . PHE B 1 20 ? 9.330 -0.335 16.990 1.00 17.29 404 PHE B O 1
ATOM 799 N N . GLN B 1 21 ? 7.476 -1.613 16.942 1.00 10.03 405 GLN B N 1
ATOM 800 C CA . GLN B 1 21 ? 6.776 -0.843 17.948 1.00 11.56 405 GLN B CA 1
ATOM 801 C C . GLN B 1 21 ? 5.779 -1.693 18.707 1.00 12.56 405 GLN B C 1
ATOM 802 O O . GLN B 1 21 ? 5.361 -2.755 18.244 1.00 13.37 405 GLN B O 1
ATOM 808 N N . SER B 1 22 ? 5.423 -1.227 19.887 1.00 14.63 406 SER B N 1
ATOM 809 C CA . SER B 1 22 ? 4.455 -1.929 20.699 1.00 12.29 406 SER B CA 1
ATOM 810 C C . SER B 1 22 ? 3.677 -1.000 21.584 1.00 18.65 406 SER B C 1
ATOM 811 O O . SER B 1 22 ? 4.216 -0.013 22.117 1.00 18.55 406 SER B O 1
ATOM 815 N N . MET B 1 23 ? 2.380 -1.285 21.707 1.00 11.48 407 MET B N 1
ATOM 816 C CA . MET B 1 23 ? 1.525 -0.487 22.568 1.00 11.71 407 MET B CA 1
ATOM 817 C C . MET B 1 23 ? 0.674 -1.433 23.389 1.00 15.98 407 MET B C 1
ATOM 818 O O . MET B 1 23 ? 0.325 -2.543 22.948 1.00 13.71 407 MET B O 1
ATOM 823 N N . HIS B 1 24 ? 0.416 -1.033 24.623 1.00 12.14 408 HIS B N 1
ATOM 824 C CA . HIS B 1 24 ? -0.293 -1.911 25.555 1.00 13.82 408 HIS B CA 1
ATOM 825 C C . HIS B 1 24 ? -1.324 -1.191 26.352 1.00 15.34 408 HIS B C 1
ATOM 826 O O . HIS B 1 24 ? -1.128 -0.053 26.742 1.00 14.90 408 HIS B O 1
ATOM 838 N N . GLU B 1 25 ? -2.440 -1.861 26.568 1.00 12.69 409 GLU B N 1
ATOM 839 C CA . GLU B 1 25 ? -3.538 -1.299 27.371 1.00 10.26 409 GLU B CA 1
ATOM 840 C C . GLU B 1 25 ? -3.340 -1.652 28.842 1.00 15.57 409 GLU B C 1
ATOM 841 O O . GLU B 1 25 ? -2.724 -2.691 29.201 1.00 15.14 409 GLU B O 1
ATOM 847 N N . LYS B 1 26 ? -3.847 -0.795 29.702 1.00 15.76 410 LYS B N 1
ATOM 848 C CA . LYS B 1 26 ? -3.769 -1.004 31.136 1.00 14.58 410 LYS B CA 1
ATOM 849 C C . LYS B 1 26 ? -5.035 -0.482 31.794 1.00 16.77 410 LYS B C 1
ATOM 850 O O . LYS B 1 26 ? -5.567 0.529 31.371 1.00 19.26 410 LYS B O 1
ATOM 856 N N . VAL B 1 27 ? -5.496 -1.197 32.827 1.00 14.12 411 VAL B N 1
ATOM 857 C CA . VAL B 1 27 ? -6.698 -0.797 33.579 1.00 15.53 411 VAL B CA 1
ATOM 858 C C . VAL B 1 27 ? -6.239 -0.331 34.948 1.00 23.96 411 VAL B C 1
ATOM 859 O O . VAL B 1 27 ? -5.483 -1.015 35.636 1.00 17.60 411 VAL B O 1
ATOM 863 N N . VAL B 1 28 ? -6.689 0.854 35.327 1.00 18.03 412 VAL B N 1
ATOM 864 C CA . VAL B 1 28 ? -6.197 1.555 36.492 1.00 20.47 412 VAL B CA 1
ATOM 865 C C . VAL B 1 28 ? -7.445 1.903 37.316 1.00 20.87 412 VAL B C 1
ATOM 866 O O . VAL B 1 28 ? -8.249 2.700 36.858 1.00 22.05 412 VAL B O 1
ATOM 870 N N . ASN B 1 29 ? -7.611 1.265 38.484 1.00 21.12 413 ASN B N 1
ATOM 871 C CA . ASN B 1 29 ? -8.680 1.607 39.441 1.00 16.88 413 ASN B CA 1
ATOM 872 C C . ASN B 1 29 ? -8.091 2.515 40.499 1.00 17.66 413 ASN B C 1
ATOM 873 O O . ASN B 1 29 ? -7.158 2.134 41.211 1.00 18.67 413 ASN B O 1
ATOM 878 N N . ILE B 1 30 ? -8.574 3.751 40.546 1.00 20.31 414 ILE B N 1
ATOM 879 C CA . ILE B 1 30 ? -8.047 4.733 41.489 1.00 24.03 414 ILE B CA 1
ATOM 880 C C . ILE B 1 30 ? -9.078 5.068 42.538 1.00 19.26 414 ILE B C 1
ATOM 881 O O . ILE B 1 30 ? -10.236 5.282 42.213 1.00 22.82 414 ILE B O 1
ATOM 886 N N . GLN B 1 31 ? -8.630 5.043 43.788 1.00 26.19 415 GLN B N 1
ATOM 887 C CA . GLN B 1 31 ? -9.435 5.403 44.923 1.00 26.16 415 GLN B CA 1
ATOM 888 C C . GLN B 1 31 ? -8.987 6.801 45.324 1.00 21.20 415 GLN B C 1
ATOM 889 O O . GLN B 1 31 ? -7.777 7.094 45.364 1.00 22.71 415 GLN B O 1
ATOM 895 N N . LYS B 1 32 ? -9.948 7.675 45.602 1.00 20.76 416 LYS B N 1
ATOM 896 C CA . LYS B 1 32 ? -9.631 9.080 45.866 1.00 19.15 416 LYS B CA 1
ATOM 897 C C . LYS B 1 32 ? -10.742 9.693 46.705 1.00 14.90 416 LYS B C 1
ATOM 898 O O . LYS B 1 32 ? -11.759 9.067 46.927 1.00 16.69 416 LYS B O 1
ATOM 904 N N . ASP B 1 33 ? -10.531 10.928 47.137 1.00 15.64 417 ASP B N 1
ATOM 905 C CA . ASP B 1 33 ? -11.577 11.685 47.813 1.00 14.92 417 ASP B CA 1
ATOM 906 C C . ASP B 1 33 ? -12.496 12.308 46.760 1.00 18.59 417 ASP B C 1
ATOM 907 O O . ASP B 1 33 ? -12.024 12.812 45.747 1.00 15.91 417 ASP B O 1
ATOM 912 N N . PRO B 1 34 ? -13.821 12.309 46.997 1.00 16.92 418 PRO B N 1
ATOM 913 C CA . PRO B 1 34 ? -14.737 12.945 46.031 1.00 18.59 418 PRO B CA 1
ATOM 914 C C . PRO B 1 34 ? -14.479 14.420 45.735 1.00 20.70 418 PRO B C 1
ATOM 915 O O . PRO B 1 34 ? -14.869 14.912 44.673 1.00 28.83 418 PRO B O 1
ATOM 919 N N . GLY B 1 35 ? -13.827 15.098 46.675 1.00 12.31 419 GLY B N 1
ATOM 920 C CA . GLY B 1 35 ? -13.503 16.521 46.605 1.00 18.63 419 GLY B CA 1
ATOM 921 C C . GLY B 1 35 ? -12.220 16.841 45.847 1.00 20.69 419 GLY B C 1
ATOM 922 O O . GLY B 1 35 ? -11.971 18.002 45.525 1.00 26.31 419 GLY B O 1
ATOM 923 N N . GLU B 1 36 ? -11.429 15.816 45.519 1.00 18.93 420 GLU B N 1
ATOM 924 C CA . GLU B 1 36 ? -10.146 16.056 44.873 1.00 20.44 420 GLU B CA 1
ATOM 925 C C . GLU B 1 36 ? -10.179 15.705 43.389 1.00 21.61 420 GLU B C 1
ATOM 926 O O . GLU B 1 36 ? -10.825 14.745 42.958 1.00 20.52 420 GLU B O 1
ATOM 932 N N . SER B 1 37 ? -9.489 16.519 42.615 1.00 20.42 421 SER B N 1
ATOM 933 C CA . SER B 1 37 ? -9.398 16.294 41.202 1.00 16.17 421 SER B CA 1
ATOM 934 C C . SER B 1 37 ? -8.376 15.189 40.939 1.00 18.53 421 SER B C 1
ATOM 935 O O . SER B 1 37 ? -7.643 14.783 41.846 1.00 19.17 421 SER B O 1
ATOM 938 N N . LEU B 1 38 ? -8.374 14.667 39.708 1.00 16.80 422 LEU B N 1
ATOM 939 C CA . LEU B 1 38 ? -7.437 13.610 39.317 1.00 18.67 422 LEU B CA 1
ATOM 940 C C . LEU B 1 38 ? -5.990 14.132 39.258 1.00 15.73 422 LEU B C 1
ATOM 941 O O . LEU B 1 38 ? -5.031 13.367 39.438 1.00 17.37 422 LEU B O 1
ATOM 946 N N . GLY B 1 39 ? -5.841 15.425 39.030 1.00 18.14 423 GLY B N 1
ATOM 947 C CA . GLY B 1 39 ? -4.518 16.036 38.926 1.00 17.41 423 GLY B CA 1
ATOM 948 C C . GLY B 1 39 ? -3.818 15.680 37.629 1.00 18.05 423 GLY B C 1
ATOM 949 O O . GLY B 1 39 ? -2.666 15.287 37.620 1.00 17.56 423 GLY B O 1
ATOM 950 N N . MET B 1 40 ? -4.535 15.823 36.531 1.00 15.64 424 MET B N 1
ATOM 951 C CA . MET B 1 40 ? -3.938 15.679 35.226 1.00 17.58 424 MET B CA 1
ATOM 952 C C . MET B 1 40 ? -4.725 16.540 34.260 1.00 18.76 424 MET B C 1
ATOM 953 O O . MET B 1 40 ? -5.828 16.982 34.562 1.00 18.87 424 MET B O 1
ATOM 958 N N . THR B 1 41 ? -4.132 16.732 33.097 1.00 16.91 425 THR B N 1
ATOM 959 C CA . THR B 1 41 ? -4.683 17.528 32.039 1.00 17.24 425 THR B CA 1
ATOM 960 C C . THR B 1 41 ? -4.765 16.648 30.810 1.00 15.77 425 THR B C 1
ATOM 961 O O . THR B 1 41 ? -3.797 15.925 30.462 1.00 15.91 425 THR B O 1
ATOM 965 N N . VAL B 1 42 ? -5.919 16.704 30.159 1.00 14.24 426 VAL B N 1
ATOM 966 C CA . VAL B 1 42 ? -6.145 15.938 28.920 1.00 13.79 426 VAL B CA 1
ATOM 967 C C . VAL B 1 42 ? -6.333 16.870 27.733 1.00 17.64 426 VAL B C 1
ATOM 968 O O . VAL B 1 42 ? -6.882 17.971 27.845 1.00 16.05 426 VAL B O 1
ATOM 972 N N . ALA B 1 43 ? -5.837 16.417 26.600 1.00 15.15 427 ALA B N 1
ATOM 973 C CA . ALA B 1 43 ? -5.993 17.113 25.329 1.00 15.20 427 ALA B CA 1
ATOM 974 C C . ALA B 1 43 ? -6.385 16.140 24.223 1.00 20.90 427 ALA B C 1
ATOM 975 O O . ALA B 1 43 ? -6.551 14.934 24.457 1.00 19.48 427 ALA B O 1
ATOM 977 N N . GLY B 1 44 ? -6.580 16.688 23.025 1.00 18.27 428 GLY B N 1
ATOM 978 C CA . GLY B 1 44 ? -6.993 15.901 21.867 1.00 16.18 428 GLY B CA 1
ATOM 979 C C . GLY B 1 44 ? -8.485 15.718 21.894 1.00 21.20 428 GLY B C 1
ATOM 980 O O . GLY B 1 44 ? -9.195 16.562 22.442 1.00 25.85 428 GLY B O 1
ATOM 981 N N . GLY B 1 45 ? -8.974 14.619 21.327 1.00 19.95 429 GLY B N 1
ATOM 982 C CA . GLY B 1 45 ? -10.406 14.425 21.166 1.00 20.97 429 GLY B CA 1
ATOM 983 C C . GLY B 1 45 ? -10.974 15.380 20.142 1.00 27.28 429 GLY B C 1
ATOM 984 O O . GLY B 1 45 ? -12.134 15.773 20.218 1.00 34.97 429 GLY B O 1
ATOM 985 N N . ALA B 1 46 ? -10.149 15.757 19.173 1.00 26.63 430 ALA B N 1
ATOM 986 C CA . ALA B 1 46 ? -10.575 16.662 18.110 1.00 28.41 430 ALA B CA 1
ATOM 987 C C . ALA B 1 46 ? -9.652 16.426 16.940 1.00 32.88 430 ALA B C 1
ATOM 988 O O . ALA B 1 46 ? -8.576 15.858 17.107 1.00 26.74 430 ALA B O 1
ATOM 990 N N . SER B 1 47 ? -10.077 16.828 15.751 1.00 32.10 431 SER B N 1
ATOM 991 C CA . SER B 1 47 ? -9.289 16.554 14.550 1.00 32.81 431 SER B CA 1
ATOM 992 C C . SER B 1 47 ? -8.382 17.718 14.160 1.00 33.97 431 SER B C 1
ATOM 993 O O . SER B 1 47 ? -8.683 18.886 14.418 1.00 29.75 431 SER B O 1
ATOM 996 N N . HIS B 1 48 ? -7.270 17.383 13.518 1.00 30.25 432 HIS B N 1
ATOM 997 C CA . HIS B 1 48 ? -6.406 18.381 12.921 1.00 30.68 432 HIS B CA 1
ATOM 998 C C . HIS B 1 48 ? -6.209 17.972 11.466 1.00 27.03 432 HIS B C 1
ATOM 999 O O . HIS B 1 48 ? -5.584 16.942 11.191 1.00 33.04 432 HIS B O 1
ATOM 1006 N N . ARG B 1 49 ? -6.749 18.765 10.542 1.00 36.08 433 ARG B N 1
ATOM 1007 C CA . ARG B 1 49 ? -6.796 18.391 9.124 1.00 36.27 433 ARG B CA 1
ATOM 1008 C C . ARG B 1 49 ? -7.477 17.013 9.011 1.00 37.94 433 ARG B C 1
ATOM 1009 O O . ARG B 1 49 ? -8.577 16.833 9.544 1.00 46.78 433 ARG B O 1
ATOM 1011 N N . GLU B 1 50 ? -6.820 16.042 8.370 1.00 42.90 434 GLU B N 1
ATOM 1012 C CA . GLU B 1 50 ? -7.352 14.669 8.270 1.00 41.45 434 GLU B CA 1
ATOM 1013 C C . GLU B 1 50 ? -6.928 13.745 9.431 1.00 39.90 434 GLU B C 1
ATOM 1014 O O . GLU B 1 50 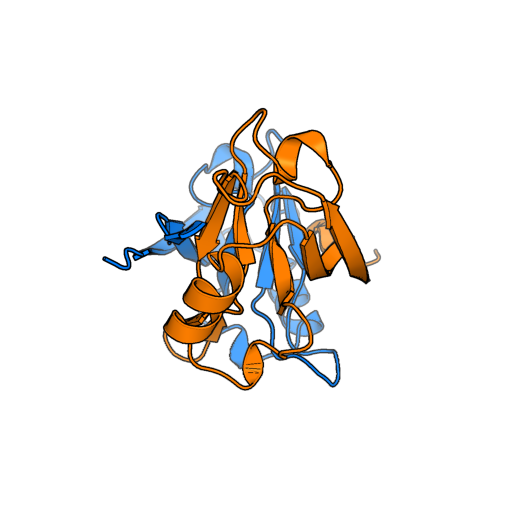? -7.165 12.540 9.378 1.00 33.85 434 GLU B O 1
ATOM 1016 N N . TRP B 1 51 ? -6.294 14.304 10.464 1.00 32.15 435 TRP B N 1
ATOM 1017 C CA . TRP B 1 51 ? -5.889 13.538 11.630 1.00 35.84 435 TRP B CA 1
ATOM 1018 C C . TRP B 1 51 ? -6.940 13.683 12.727 1.00 38.51 435 TRP B C 1
ATOM 1019 O O . TRP B 1 51 ? -7.358 14.796 13.037 1.00 37.86 435 TRP B O 1
ATOM 1030 N N . ASP B 1 52 ? -7.343 12.557 13.315 1.00 35.59 436 ASP B N 1
ATOM 1031 C CA . ASP B 1 52 ? -8.169 12.552 14.531 1.00 33.41 436 ASP B CA 1
ATOM 1032 C C . ASP B 1 52 ? -7.260 12.266 15.697 1.00 35.68 436 ASP B C 1
ATOM 1033 O O . ASP B 1 52 ? -6.642 11.185 15.755 1.00 30.11 436 ASP B O 1
ATOM 1038 N N . LEU B 1 53 ? -7.141 13.226 16.616 1.00 22.86 437 LEU B N 1
ATOM 1039 C CA . LEU B 1 53 ? -6.297 13.032 17.754 1.00 18.40 437 LEU B CA 1
ATOM 1040 C C . LEU B 1 53 ? -7.152 12.360 18.835 1.00 20.49 437 LEU B C 1
ATOM 1041 O O . LEU B 1 53 ? -8.184 12.914 19.253 1.00 19.27 437 LEU B O 1
ATOM 1046 N N . PRO B 1 54 ? -6.704 11.205 19.323 1.00 15.53 438 PRO B N 1
ATOM 1047 C CA . PRO B 1 54 ? -7.353 10.639 20.476 1.00 16.60 438 PRO B CA 1
ATOM 1048 C C . PRO B 1 54 ? -7.194 11.513 21.719 1.00 17.43 438 PRO B C 1
ATOM 1049 O O . PRO B 1 54 ? -6.297 12.357 21.765 1.00 25.43 438 PRO B O 1
ATOM 1053 N N . ILE B 1 55 ? -8.065 11.326 22.694 1.00 15.99 439 ILE B N 1
ATOM 1054 C CA . ILE B 1 55 ? -7.922 11.957 23.987 1.00 14.42 439 ILE B CA 1
ATOM 1055 C C . ILE B 1 55 ? -6.706 11.355 24.686 1.00 16.39 439 ILE B C 1
ATOM 1056 O O . ILE B 1 55 ? -6.555 10.154 24.748 1.00 17.15 439 ILE B O 1
ATOM 1061 N N . TYR B 1 56 ? -5.844 12.206 25.213 1.00 17.95 440 TYR B N 1
ATOM 1062 C CA . TYR B 1 56 ? -4.639 11.715 25.867 1.00 18.19 440 TYR B CA 1
ATOM 1063 C C . TYR B 1 56 ? -4.216 12.605 27.013 1.00 18.08 440 TYR B C 1
ATOM 1064 O O . TYR B 1 56 ? -4.702 13.745 27.185 1.00 15.20 440 TYR B O 1
ATOM 1073 N N . VAL B 1 57 ? -3.288 12.090 27.798 1.00 16.41 441 VAL B N 1
ATOM 1074 C CA . VAL B 1 57 ? -2.809 12.778 28.981 1.00 16.97 441 VAL B CA 1
ATOM 1075 C C . VAL B 1 57 ? -1.649 13.687 28.588 1.00 15.54 441 VAL B C 1
ATOM 1076 O O . VAL B 1 57 ? -0.557 13.229 28.233 1.00 16.78 441 VAL B O 1
ATOM 1080 N N . ILE B 1 58 ? -1.880 14.999 28.643 1.00 17.55 442 ILE B N 1
ATOM 1081 C CA . ILE B 1 58 ? -0.868 15.942 28.211 1.00 16.23 442 ILE B CA 1
ATOM 1082 C C . ILE B 1 58 ? 0.059 16.395 29.363 1.00 18.75 442 ILE B C 1
ATOM 1083 O O . ILE B 1 58 ? 1.245 16.740 29.145 1.00 18.94 442 ILE B O 1
ATOM 1088 N N . SER B 1 59 ? -0.472 16.393 30.586 1.00 15.23 443 SER B N 1
ATOM 1089 C CA . SER B 1 59 ? 0.293 16.747 31.777 1.00 16.27 443 SER B CA 1
ATOM 1090 C C . SER B 1 59 ? -0.239 15.935 32.965 1.00 17.31 443 SER B C 1
ATOM 1091 O O . SER B 1 59 ? -1.406 15.517 32.999 1.00 16.37 443 SER B O 1
ATOM 1095 N N . VAL B 1 60 ? 0.636 15.743 33.947 1.00 16.28 444 VAL B N 1
ATOM 1096 C CA . VAL B 1 60 ? 0.266 15.148 35.234 1.00 15.53 444 VAL B CA 1
ATOM 1097 C C . VAL B 1 60 ? 0.821 16.077 36.332 1.00 15.30 444 VAL B C 1
ATOM 1098 O O . VAL B 1 60 ? 2.007 16.477 36.308 1.00 17.48 444 VAL B O 1
ATOM 1102 N N . GLU B 1 61 ? -0.023 16.448 37.270 1.00 15.57 445 GLU B N 1
ATOM 1103 C CA . GLU B 1 61 ? 0.389 17.374 38.356 1.00 12.96 445 GLU B CA 1
ATOM 1104 C C . GLU B 1 61 ? 1.173 16.579 39.400 1.00 17.40 445 GLU B C 1
ATOM 1105 O O . GLU B 1 61 ? 0.658 15.637 39.984 1.00 16.85 445 GLU B O 1
ATOM 1111 N N . PRO B 1 62 ? 2.436 16.949 39.640 1.00 13.93 446 PRO B N 1
ATOM 1112 C CA . PRO B 1 62 ? 3.187 16.244 40.664 1.00 16.81 446 PRO B CA 1
ATOM 1113 C C . PRO B 1 62 ? 2.436 16.215 41.973 1.00 19.89 446 PRO B C 1
ATOM 1114 O O . PRO B 1 62 ? 1.882 17.235 42.416 1.00 19.47 446 PRO B O 1
ATOM 1118 N N . GLY B 1 63 ? 2.384 15.044 42.582 1.00 18.36 447 GLY B N 1
ATOM 1119 C CA . GLY B 1 63 ? 1.753 14.889 43.880 1.00 21.11 447 GLY B CA 1
ATOM 1120 C C . GLY B 1 63 ? 0.240 14.792 43.907 1.00 23.97 447 GLY B C 1
ATOM 1121 O O . GLY B 1 63 ? -0.337 14.581 44.975 1.00 22.26 447 GLY B O 1
ATOM 1122 N N . GLY B 1 64 ? -0.435 14.928 42.755 1.00 19.33 448 GLY B N 1
ATOM 1123 C CA . GLY B 1 64 ? -1.883 14.751 42.720 1.00 20.56 448 GLY B CA 1
ATOM 1124 C C . GLY B 1 64 ? -2.227 13.273 42.658 1.00 16.46 448 GLY B C 1
ATOM 1125 O O . GLY B 1 64 ? -1.342 12.416 42.751 1.00 16.79 448 GLY B O 1
ATOM 1126 N N . VAL B 1 65 ? -3.502 12.984 42.461 1.00 18.21 449 VAL B N 1
ATOM 1127 C CA . VAL B 1 65 ? -4.023 11.616 42.556 1.00 18.40 449 VAL B CA 1
ATOM 1128 C C . VAL B 1 65 ? -3.330 10.708 41.532 1.00 15.19 449 VAL B C 1
ATOM 1129 O O . VAL B 1 65 ? -2.794 9.648 41.860 1.00 14.94 449 VAL B O 1
ATOM 1133 N N . ILE B 1 66 ? -3.292 11.166 40.290 1.00 15.22 450 ILE B N 1
ATOM 1134 C CA . ILE B 1 66 ? -2.725 10.349 39.206 1.00 18.32 450 ILE B CA 1
ATOM 1135 C C . ILE B 1 66 ? -1.219 10.109 39.415 1.00 12.96 450 ILE B C 1
ATOM 1136 O O . ILE B 1 66 ? -0.693 9.006 39.221 1.00 16.55 450 ILE B O 1
ATOM 1141 N N . SER B 1 67 ? -0.543 11.152 39.871 1.00 15.29 451 SER B N 1
ATOM 1142 C CA . SER B 1 67 ? 0.887 11.103 40.183 1.00 16.44 451 SER B CA 1
ATOM 1143 C C . SER B 1 67 ? 1.184 10.118 41.302 1.00 16.17 451 SER B C 1
ATOM 1144 O O . SER B 1 67 ? 2.084 9.272 41.161 1.00 17.75 451 SER B O 1
ATOM 1147 N N . ARG B 1 68 ? 0.414 10.210 42.401 1.00 16.99 452 ARG B N 1
ATOM 1148 C CA . ARG B 1 68 ? 0.630 9.344 43.558 1.00 20.25 452 ARG B CA 1
ATOM 1149 C C . ARG B 1 68 ? 0.359 7.905 43.207 1.00 21.60 452 ARG B C 1
ATOM 1150 O O . ARG B 1 68 ? 1.044 7.008 43.672 1.00 21.82 452 ARG B O 1
ATOM 1158 N N . ASP B 1 69 ? -0.648 7.683 42.379 1.00 17.91 453 ASP B N 1
ATOM 1159 C CA . ASP B 1 69 ? -0.957 6.331 41.897 1.00 18.83 453 ASP B CA 1
ATOM 1160 C C . ASP B 1 69 ? 0.164 5.764 40.989 1.00 21.16 453 ASP B C 1
ATOM 1161 O O . ASP B 1 69 ? 0.558 4.607 41.104 1.00 20.11 453 ASP B O 1
ATOM 1166 N N . GLY B 1 70 ? 0.657 6.582 40.065 1.00 19.61 454 GLY B N 1
ATOM 1167 C CA . GLY B 1 70 ? 1.877 6.284 39.345 1.00 21.50 454 GLY B CA 1
ATOM 1168 C C . GLY B 1 70 ? 1.753 5.473 38.072 1.00 23.39 454 GLY B C 1
ATOM 1169 O O . GLY B 1 70 ? 2.743 5.311 37.354 1.00 27.96 454 GLY B O 1
ATOM 1170 N N . ARG B 1 71 ? 0.556 4.993 37.758 1.00 17.85 455 ARG B N 1
ATOM 1171 C CA . ARG B 1 71 ? 0.397 4.076 36.631 1.00 17.41 455 ARG B CA 1
ATOM 1172 C C . ARG B 1 71 ? 0.079 4.773 35.312 1.00 18.94 455 ARG B C 1
ATOM 1173 O O . ARG B 1 71 ? 0.517 4.321 34.251 1.00 24.44 455 ARG B O 1
ATOM 1181 N N . ILE B 1 72 ? -0.643 5.881 35.389 1.00 19.08 456 ILE B N 1
ATOM 1182 C CA . ILE B 1 72 ? -0.990 6.662 34.209 1.00 16.53 456 ILE B CA 1
ATOM 1183 C C . ILE B 1 72 ? 0.084 7.736 34.031 1.00 23.89 456 ILE B C 1
ATOM 1184 O O . ILE B 1 72 ? 0.441 8.455 34.982 1.00 27.26 456 ILE B O 1
ATOM 1189 N N . LYS B 1 73 ? 0.582 7.847 32.810 1.00 18.94 457 LYS B N 1
ATOM 1190 C CA . LYS B 1 73 ? 1.698 8.720 32.481 1.00 24.74 457 LYS B CA 1
ATOM 1191 C C . LYS B 1 73 ? 1.379 9.663 31.341 1.00 16.44 457 LYS B C 1
ATOM 1192 O O . LYS B 1 73 ? 0.491 9.412 30.540 1.00 17.36 457 LYS B O 1
ATOM 1198 N N . THR B 1 74 ? 2.132 10.754 31.273 1.00 18.57 458 THR B N 1
ATOM 1199 C CA . THR B 1 74 ? 2.012 11.717 30.185 1.00 18.03 458 THR B CA 1
ATOM 1200 C C . THR B 1 74 ? 2.169 10.951 28.858 1.00 18.80 458 THR B C 1
ATOM 1201 O O . THR B 1 74 ? 3.004 10.035 28.726 1.00 21.31 458 THR B O 1
ATOM 1205 N N . GLY B 1 75 ? 1.295 11.256 27.908 1.00 16.88 459 GLY B N 1
ATOM 1206 C CA . GLY B 1 75 ? 1.291 10.585 26.623 1.00 23.16 459 GLY B CA 1
ATOM 1207 C C . GLY B 1 75 ? 0.323 9.402 26.518 1.00 17.23 459 GLY B C 1
ATOM 1208 O O . GLY B 1 75 ? 0.051 8.955 25.370 1.00 21.10 459 GLY B O 1
ATOM 1209 N N . ASP B 1 76 ? -0.160 8.863 27.647 1.00 15.38 460 ASP B N 1
ATOM 1210 C CA . ASP B 1 76 ? -1.118 7.743 27.620 1.00 17.36 460 ASP B CA 1
ATOM 1211 C C . ASP B 1 76 ? -2.392 8.193 26.917 1.00 19.81 460 ASP B C 1
ATOM 1212 O O . ASP B 1 76 ? -2.930 9.286 27.180 1.00 16.72 460 ASP B O 1
ATOM 1217 N N . ILE B 1 77 ? -2.878 7.345 26.019 1.00 14.15 461 ILE B N 1
ATOM 1218 C CA . ILE B 1 77 ? -4.138 7.594 25.363 1.00 14.48 461 ILE B CA 1
ATOM 1219 C C . ILE B 1 77 ? -5.240 7.018 26.230 1.00 19.47 461 ILE B C 1
ATOM 1220 O O . ILE B 1 77 ? -5.136 5.880 26.654 1.00 17.91 461 ILE B O 1
ATOM 1225 N N . LEU B 1 78 ? -6.285 7.793 26.494 1.00 14.33 462 LEU B N 1
ATOM 1226 C CA . LEU B 1 78 ? -7.407 7.323 27.312 1.00 14.54 462 LEU B CA 1
ATOM 1227 C C . LEU B 1 78 ? -8.485 6.678 26.476 1.00 15.74 462 LEU B C 1
ATOM 1228 O O . LEU B 1 78 ? -9.012 7.266 25.528 1.00 17.32 462 LEU B O 1
ATOM 1233 N N . LEU B 1 79 ? -8.769 5.427 26.810 1.00 15.00 463 LEU B N 1
ATOM 1234 C CA . LEU B 1 79 ? -9.714 4.633 26.044 1.00 15.20 463 LEU B CA 1
ATOM 1235 C C . LEU B 1 79 ? -11.108 4.532 26.624 1.00 17.69 463 LEU B C 1
ATOM 1236 O O . LEU B 1 79 ? -12.103 4.486 25.869 1.00 19.29 463 LEU B O 1
ATOM 1241 N N . ASN B 1 80 ? -11.202 4.401 27.942 1.00 16.51 464 ASN B N 1
ATOM 1242 C CA . ASN B 1 80 ? -12.456 4.123 28.601 1.00 18.85 464 ASN B CA 1
ATOM 1243 C C . ASN B 1 80 ? -12.424 4.701 30.008 1.00 17.95 464 ASN B C 1
ATOM 1244 O O . ASN B 1 80 ? -11.408 4.579 30.687 1.00 18.72 464 ASN B O 1
ATOM 1249 N N . VAL B 1 81 ? -13.500 5.378 30.416 1.00 18.93 465 VAL B N 1
ATOM 1250 C CA . VAL B 1 81 ? -13.659 5.887 31.771 1.00 16.12 465 VAL B CA 1
ATOM 1251 C C . VAL B 1 81 ? -14.955 5.311 32.332 1.00 20.77 465 VAL B C 1
ATOM 1252 O O . VAL B 1 81 ? -16.020 5.532 31.760 1.00 18.66 465 VAL B O 1
ATOM 1256 N N . ASP B 1 82 ? -14.849 4.567 33.435 1.00 17.03 466 ASP B N 1
ATOM 1257 C CA . ASP B 1 82 ? -16.015 4.049 34.188 1.00 17.77 466 ASP B CA 1
ATOM 1258 C C . ASP B 1 82 ? -17.019 3.359 33.268 1.00 24.58 466 ASP B C 1
ATOM 1259 O O . ASP B 1 82 ? -18.234 3.504 33.430 1.00 30.80 466 ASP B O 1
ATOM 1264 N N . GLY B 1 83 ? -16.491 2.580 32.335 1.00 24.38 467 GLY B N 1
ATOM 1265 C CA . GLY B 1 83 ? -17.308 1.765 31.426 1.00 26.30 467 GLY B CA 1
ATOM 1266 C C . GLY B 1 83 ? -17.623 2.394 30.089 1.00 28.48 467 GLY B C 1
ATOM 1267 O O . GLY B 1 83 ? -18.080 1.713 29.181 1.00 31.98 467 GLY B O 1
ATOM 1268 N N . VAL B 1 84 ? -17.398 3.697 29.967 1.00 17.89 468 VAL B N 1
ATOM 1269 C CA . VAL B 1 84 ? -17.721 4.430 28.755 1.00 20.32 468 VAL B CA 1
ATOM 1270 C C . VAL B 1 84 ? -16.508 4.526 27.830 1.00 20.30 468 VAL B C 1
ATOM 1271 O O . VAL B 1 84 ? -15.441 5.026 28.208 1.00 20.12 468 VAL B O 1
ATOM 1275 N N . GLU B 1 85 ? -16.688 4.064 26.602 1.00 16.15 469 GLU B N 1
ATOM 1276 C CA . GLU B 1 85 ? -15.635 4.064 25.588 1.00 17.10 469 GLU B CA 1
ATOM 1277 C C . GLU B 1 85 ? -15.570 5.456 24.997 1.00 16.15 469 GLU B C 1
ATOM 1278 O O . GLU B 1 85 ? -16.552 5.934 24.428 1.00 22.65 469 GLU B O 1
ATOM 1284 N N . LEU B 1 86 ? -14.424 6.110 25.117 1.00 16.06 470 LEU B N 1
ATOM 1285 C CA . LEU B 1 86 ? -14.359 7.533 24.785 1.00 17.02 470 LEU B CA 1
ATOM 1286 C C . LEU B 1 86 ? -14.518 7.835 23.276 1.00 19.68 470 LEU B C 1
ATOM 1287 O O . LEU B 1 86 ? -14.956 8.920 22.914 1.00 25.43 470 LEU B O 1
ATOM 1292 N N . THR B 1 87 ? -14.213 6.894 22.391 1.00 24.11 471 THR B N 1
ATOM 1293 C CA . THR B 1 87 ? -14.438 7.160 20.960 1.00 28.55 471 THR B CA 1
ATOM 1294 C C . THR B 1 87 ? -15.936 7.234 20.637 1.00 29.80 471 THR B C 1
ATOM 1295 O O . THR B 1 87 ? -16.316 7.685 19.560 1.00 33.96 471 THR B O 1
ATOM 1299 N N . GLU B 1 88 ? -16.777 6.791 21.571 1.00 25.40 472 GLU B N 1
ATOM 1300 C CA . GLU B 1 88 ? -18.224 6.731 21.375 1.00 28.68 472 GLU B CA 1
ATOM 1301 C C . GLU B 1 88 ? -18.975 7.920 21.989 1.00 27.38 472 GLU B C 1
ATOM 1302 O O . GLU B 1 88 ? -20.201 7.938 21.984 1.00 26.10 472 GLU B O 1
ATOM 1308 N N . VAL B 1 89 ? -18.250 8.900 22.526 1.00 20.07 473 VAL B N 1
ATOM 1309 C CA . VAL B 1 89 ? -18.875 10.093 23.126 1.00 18.79 473 VAL B CA 1
ATOM 1310 C C . VAL B 1 89 ? -18.119 11.369 22.697 1.00 22.03 473 VAL B C 1
ATOM 1311 O O . VAL B 1 89 ? -17.009 11.298 22.177 1.00 18.93 473 VAL B O 1
ATOM 1315 N N . SER B 1 90 ? -18.722 12.532 22.932 1.00 23.29 474 SER B N 1
ATOM 1316 C CA . SER B 1 90 ? -18.079 13.791 22.577 1.00 26.12 474 SER B CA 1
ATOM 1317 C C . SER B 1 90 ? -16.847 14.052 23.433 1.00 22.20 474 SER B C 1
ATOM 1318 O O . SER B 1 90 ? -16.683 13.463 24.510 1.00 22.47 474 SER B O 1
ATOM 1321 N N . ARG B 1 91 ? -15.978 14.939 22.966 1.00 19.96 475 ARG B N 1
ATOM 1322 C CA . ARG B 1 91 ? -14.846 15.383 23.787 1.00 18.94 475 ARG B CA 1
ATOM 1323 C C . ARG B 1 91 ? -15.299 15.923 25.158 1.00 21.54 475 ARG B C 1
ATOM 1324 O O . ARG B 1 91 ? -14.676 15.649 26.196 1.00 21.88 475 ARG B O 1
ATOM 1332 N N . SER B 1 92 ? -16.357 16.730 25.166 1.00 19.92 476 SER B N 1
ATOM 1333 C CA . SER B 1 92 ? -16.788 17.383 26.398 1.00 17.84 476 SER B CA 1
ATOM 1334 C C . SER B 1 92 ? -17.390 16.345 27.351 1.00 17.35 476 SER B C 1
ATOM 1335 O O . SER B 1 92 ? -17.275 16.465 28.580 1.00 19.12 476 SER B O 1
ATOM 1338 N N . GLU B 1 93 ? -18.007 15.299 26.797 1.00 18.53 477 GLU B N 1
ATOM 1339 C CA . GLU B 1 93 ? -18.518 14.218 27.634 1.00 20.38 477 GLU B CA 1
ATOM 1340 C C . GLU B 1 93 ? -17.370 13.430 28.234 1.00 19.78 477 GLU B C 1
ATOM 1341 O O . GLU B 1 93 ? -17.467 13.009 29.371 1.00 16.10 477 GLU B O 1
ATOM 1347 N N . ALA B 1 94 ? -16.292 13.236 27.469 1.00 17.05 478 ALA B N 1
ATOM 1348 C CA . ALA B 1 94 ? -15.070 12.607 27.992 1.00 18.64 478 ALA B CA 1
ATOM 1349 C C . ALA B 1 94 ? -14.532 13.374 29.191 1.00 15.24 478 ALA B C 1
ATOM 1350 O O . ALA B 1 94 ? -14.186 12.800 30.244 1.00 14.82 478 ALA B O 1
ATOM 1352 N N . VAL B 1 95 ? -14.460 14.688 29.049 1.00 18.78 479 VAL B N 1
ATOM 1353 C CA . VAL B 1 95 ? -13.995 15.550 30.122 1.00 20.79 479 VAL B CA 1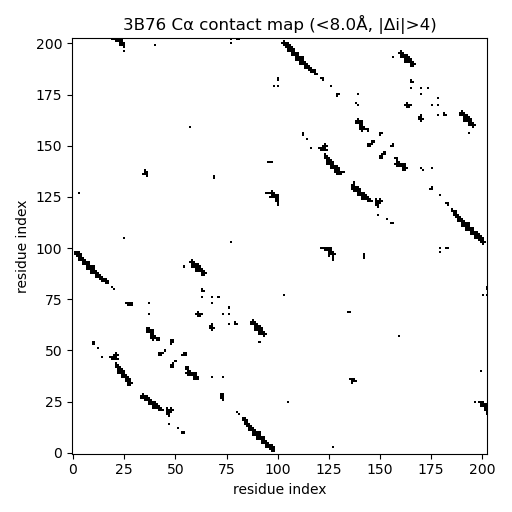
ATOM 1354 C C . VAL B 1 95 ? -14.932 15.472 31.353 1.00 16.12 479 VAL B C 1
ATOM 1355 O O . VAL B 1 95 ? -14.451 15.291 32.479 1.00 17.59 479 VAL B O 1
ATOM 1359 N N . ALA B 1 96 ? -16.243 15.514 31.126 1.00 16.72 480 ALA B N 1
ATOM 1360 C CA . ALA B 1 96 ? -17.236 15.349 32.209 1.00 16.22 480 ALA B CA 1
ATOM 1361 C C . ALA B 1 96 ? -17.095 14.005 32.948 1.00 16.29 480 ALA B C 1
ATOM 1362 O O . ALA B 1 96 ? -17.268 13.944 34.167 1.00 18.22 480 ALA B O 1
ATOM 1364 N N . LEU B 1 97 ? -16.800 12.932 32.207 1.00 17.90 481 LEU B N 1
ATOM 1365 C CA . LEU B 1 97 ? -16.597 11.601 32.817 1.00 13.77 481 LEU B CA 1
ATOM 1366 C C . LEU B 1 97 ? -15.414 11.614 33.760 1.00 13.99 481 LEU B C 1
ATOM 1367 O O . LEU B 1 97 ? -15.479 11.058 34.881 1.00 18.57 481 LEU B O 1
ATOM 1372 N N . LEU B 1 98 ? -14.334 12.271 33.339 1.00 15.78 482 LEU B N 1
ATOM 1373 C CA . LEU B 1 98 ? -13.127 12.385 34.149 1.00 15.08 482 LEU B CA 1
ATOM 1374 C C . LEU B 1 98 ? -13.268 13.248 35.393 1.00 17.82 482 LEU B C 1
ATOM 1375 O O . LEU B 1 98 ? -12.582 13.014 36.380 1.00 21.40 482 LEU B O 1
ATOM 1380 N N . LYS B 1 99 ? -14.157 14.231 35.322 1.00 17.96 483 LYS B N 1
ATOM 1381 C CA . LYS B 1 99 ? -14.363 15.192 36.405 1.00 17.44 483 LYS B CA 1
ATOM 1382 C C . LYS B 1 99 ? -15.472 14.793 37.368 1.00 20.46 483 LYS B C 1
ATOM 1383 O O . LYS B 1 99 ? -15.702 15.483 38.370 1.00 21.29 483 LYS B O 1
ATOM 1389 N N . ARG B 1 100 ? -16.141 13.677 37.092 1.00 20.44 484 ARG B N 1
ATOM 1390 C CA . ARG B 1 100 ? -17.217 13.191 37.950 1.00 22.42 484 ARG B CA 1
ATOM 1391 C C . ARG B 1 100 ? -16.776 13.153 39.406 1.00 25.42 484 ARG B C 1
ATOM 1392 O O . ARG B 1 100 ? -15.686 12.701 39.717 1.00 21.29 484 ARG B O 1
ATOM 1400 N N . THR B 1 101 ? -17.632 13.646 40.289 1.00 20.25 485 THR B N 1
ATOM 1401 C CA . THR B 1 101 ? -17.426 13.544 41.715 1.00 20.29 485 THR B CA 1
ATOM 1402 C C . THR B 1 101 ? -17.589 12.084 42.094 1.00 27.10 485 THR B C 1
ATOM 1403 O O . THR B 1 101 ? -18.679 11.517 41.955 1.00 27.95 485 THR B O 1
ATOM 1407 N N . SER B 1 102 ? -16.500 11.453 42.507 1.00 24.53 486 SER B N 1
ATOM 1408 C CA . SER B 1 102 ? -16.559 10.065 42.962 1.00 21.69 486 SER B CA 1
ATOM 1409 C C . SER B 1 102 ? -15.332 9.719 43.768 1.00 17.29 486 SER B C 1
ATOM 1410 O O . SER B 1 102 ? -14.298 10.397 43.664 1.00 20.16 486 SER B O 1
ATOM 1413 N N . SER B 1 103 ? -15.444 8.649 44.556 1.00 19.38 487 SER B N 1
ATOM 1414 C CA . SER B 1 103 ? -14.349 8.157 45.381 1.00 18.01 48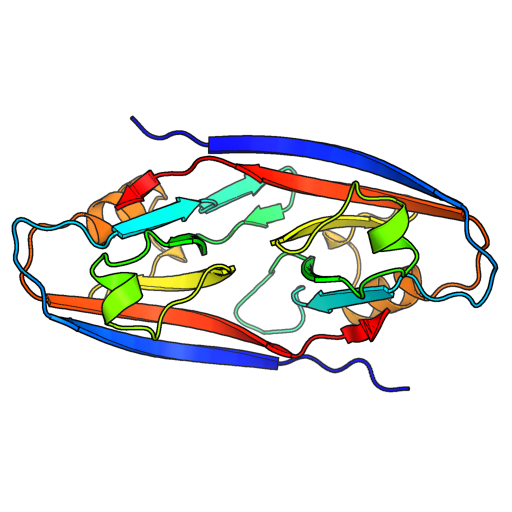7 SER B CA 1
ATOM 1415 C C . SER B 1 103 ? -13.568 7.073 44.666 1.00 17.78 487 SER B C 1
ATOM 1416 O O . SER B 1 103 ? -12.575 6.577 45.180 1.00 21.29 487 SER B O 1
ATOM 1419 N N . SER B 1 104 ? -14.006 6.707 43.472 1.00 18.32 488 SER B N 1
ATOM 1420 C CA . SER B 1 104 ? -13.221 5.780 42.666 1.00 18.07 488 SER B CA 1
ATOM 1421 C C . SER B 1 104 ? -13.532 5.911 41.201 1.00 27.76 488 SER B C 1
ATOM 1422 O O . SER B 1 104 ? -14.671 6.157 40.814 1.00 22.52 488 SER B O 1
ATOM 1425 N N . ILE B 1 105 ? -12.491 5.752 40.399 1.00 19.14 489 ILE B N 1
ATOM 1426 C CA . ILE B 1 105 ? -12.575 5.916 38.976 1.00 18.52 489 ILE B CA 1
ATOM 1427 C C . ILE B 1 105 ? -11.764 4.802 38.338 1.00 22.82 489 ILE B C 1
ATOM 1428 O O . ILE B 1 105 ? -10.713 4.436 38.842 1.00 25.88 489 ILE B O 1
ATOM 1433 N N . VAL B 1 106 ? -12.306 4.220 37.282 1.00 17.83 490 VAL B N 1
ATOM 1434 C CA . VAL B 1 106 ? -11.596 3.140 36.555 1.00 17.40 490 VAL B CA 1
ATOM 1435 C C . VAL B 1 106 ? -11.271 3.679 35.170 1.00 15.99 490 VAL B C 1
ATOM 1436 O O . VAL B 1 106 ? -12.162 4.079 34.405 1.00 16.99 490 VAL B O 1
ATOM 1440 N N . LEU B 1 107 ? -9.981 3.686 34.856 1.00 18.18 491 LEU B N 1
ATOM 1441 C CA . LEU B 1 107 ? -9.507 4.165 33.591 1.00 13.39 491 LEU B CA 1
ATOM 1442 C C . LEU B 1 107 ? -8.846 3.030 32.840 1.00 15.75 491 LEU B C 1
ATOM 1443 O O . LEU B 1 107 ? -8.141 2.230 33.456 1.00 20.08 491 LEU B O 1
ATOM 1448 N N . LYS B 1 108 ? -9.108 2.953 31.533 1.00 16.02 492 LYS B N 1
ATOM 1449 C CA . LYS B 1 108 ? -8.330 2.097 30.624 1.00 14.96 492 LYS B CA 1
ATOM 1450 C C . LYS B 1 108 ? -7.550 3.012 29.716 1.00 17.09 492 LYS B C 1
ATOM 1451 O O . LYS B 1 108 ? -8.133 3.897 29.058 1.00 17.26 492 LYS B O 1
ATOM 1457 N N . ALA B 1 109 ? -6.231 2.827 29.693 1.00 15.95 493 ALA B N 1
ATOM 1458 C CA . ALA B 1 109 ? -5.351 3.662 28.908 1.00 12.59 493 ALA B CA 1
ATOM 1459 C C . ALA B 1 109 ? -4.519 2.800 27.968 1.00 16.87 493 ALA B C 1
ATOM 1460 O O . ALA B 1 109 ? -4.325 1.611 28.211 1.00 17.58 493 ALA B O 1
ATOM 1462 N N . LEU B 1 110 ? -4.014 3.433 26.921 1.00 12.54 494 LEU B N 1
ATOM 1463 C CA . LEU B 1 110 ? -3.124 2.795 25.922 1.00 14.11 494 LEU B CA 1
ATOM 1464 C C . LEU B 1 110 ? -1.783 3.516 25.982 1.00 15.62 494 LEU B C 1
ATOM 1465 O O . LEU B 1 110 ? -1.719 4.760 25.818 1.00 16.81 494 LEU B O 1
ATOM 1470 N N . GLU B 1 111 ? -0.708 2.766 26.205 1.00 13.52 495 GLU B N 1
ATOM 1471 C CA . GLU B 1 111 ? 0.622 3.317 26.369 1.00 17.44 495 GLU B CA 1
ATOM 1472 C C . GLU B 1 111 ? 1.520 2.770 25.265 1.00 20.38 495 GLU B C 1
ATOM 1473 O O . GLU B 1 111 ? 1.538 1.580 24.986 1.00 17.49 495 GLU B O 1
ATOM 1479 N N . VAL B 1 112 ? 2.287 3.642 24.641 1.00 21.19 496 VAL B N 1
ATOM 1480 C CA . VAL B 1 112 ? 3.358 3.174 23.751 1.00 27.43 496 VAL B CA 1
ATOM 1481 C C . VAL B 1 112 ? 4.611 2.769 24.530 1.00 30.27 496 VAL B C 1
ATOM 1482 O O . VAL B 1 112 ? 5.277 3.621 25.109 1.00 40.68 496 VAL B O 1
ATOM 1486 N N . LYS B 1 113 ? 4.917 1.480 24.543 1.00 27.16 497 LYS B N 1
ATOM 1487 C CA . LYS B 1 113 ? 6.055 0.950 25.289 1.00 26.04 497 LYS B CA 1
ATOM 1488 C C . LYS B 1 113 ? 7.326 1.037 24.439 1.00 36.97 497 LYS B C 1
ATOM 1489 O O . LYS B 1 113 ? 8.422 1.137 24.994 1.00 37.24 497 LYS B O 1
ATOM 1491 N N . GLU B 1 114 ? 7.189 0.990 23.106 1.00 21.10 498 GLU B N 1
ATOM 1492 C CA . GLU B 1 114 ? 8.356 0.865 22.233 1.00 17.36 498 GLU B CA 1
ATOM 1493 C C . GLU B 1 114 ? 8.060 1.463 20.868 1.00 16.73 498 GLU B C 1
ATOM 1494 O O . GLU B 1 114 ? 6.969 1.318 20.324 1.00 14.87 498 GLU B O 1
ATOM 1496 N N . GLY B 1 115 ? 9.021 2.190 20.328 1.00 13.60 499 GLY B N 1
ATOM 1497 C CA . GLY B 1 115 ? 8.880 2.667 18.985 1.00 12.04 499 GLY B CA 1
ATOM 1498 C C . GLY B 1 115 ? 10.104 2.423 18.123 1.00 13.81 499 GLY B C 1
ATOM 1499 O O . GLY B 1 115 ? 11.078 1.722 18.491 1.00 17.07 499 GLY B O 1
ATOM 1500 N N . SER B 1 116 ? 10.041 3.017 16.950 1.00 12.27 500 SER B N 1
ATOM 1501 C CA . SER B 1 116 ? 11.061 2.854 15.925 1.00 12.25 500 SER B CA 1
ATOM 1502 C C . SER B 1 116 ? 12.067 3.980 15.905 1.00 15.80 500 SER B C 1
ATOM 1503 O O . SER B 1 116 ? 11.690 5.136 15.805 1.00 13.85 500 SER B O 1
ATOM 1506 N N . ILE B 1 117 ? 13.354 3.652 16.007 1.00 14.41 501 ILE B N 1
ATOM 1507 C CA . ILE B 1 117 ? 14.398 4.672 16.053 1.00 16.02 501 ILE B CA 1
ATOM 1508 C C . ILE B 1 117 ? 14.799 5.093 14.645 1.00 16.00 501 ILE B C 1
ATOM 1509 O O . ILE B 1 117 ? 15.168 4.246 13.832 1.00 16.32 501 ILE B O 1
ATOM 1514 N N . VAL B 1 118 ? 14.731 6.393 14.351 1.00 15.98 502 VAL B N 1
ATOM 1515 C CA . VAL B 1 118 ? 15.090 6.903 13.002 1.00 16.56 502 VAL B CA 1
ATOM 1516 C C . VAL B 1 118 ? 16.168 7.987 13.055 1.00 20.95 502 VAL B C 1
ATOM 1517 O O . VAL B 1 118 ? 16.592 8.411 14.148 1.00 17.08 502 VAL B O 1
#

Radius of gyration: 17.72 Å; Cα contacts (8 Å, |Δi|>4): 455; chains: 2; bounding box: 44×30×47 Å

Nearest PDB structures (foldseek):
  3b76-assembly1_A  TM=1.010E+00  e=7.932E-19  Homo sapiens
  8cn1-assembly1_A  TM=8.732E-01  e=9.357E-08  Homo sapiens
  5zds-assembly1_A  TM=8.923E-01  e=3.941E-07  Mus musculus
  2qt5-assembly2_B  TM=8.750E-01  e=3.941E-07  unclassified
  8bv7-assembly1_A  TM=7.910E-01  e=4.401E-07  Trichoplax sp. H2

Foldseek 3Di:
DWDKDKDKDKQKFFAAFVFAQAWDWDAADPDDPDGGFIFTQGGHCPGRPNVSPPDGGGKTWQDKPRRGRNVDGPVVVVVSNNDGDRMIIIIIMDMDDGDDD/DDWDWDKDKDKDKFFAALPFAQQWDWDFQDADPPRGGAIFTQGGHCPGRPNVSPPHDHPWGWQDKPHRGSVPDHPVVVVVSRNHRDRIIMTMTMGIPDGGDD

Sequence (203 aa):
LYFQSMHEKVVNIQKDPGESLGMTVAGGASHREWDLPIYVISVEPGGVISRDGRIKTGDILLNVDGVELTEVSRSEAVALLKRTSSSIVLKALEVKEGSIVNLYFQSMHEKVVNIQKDPGESLGMTVAGGASHREWDLPIYVISVEPGGVISRDGRIKTGDILLNVDGVELTEVSRSEAVALLKRTSSSIVLKALEVKEGSIV

Solvent-accessible surface area: 10121 Å² total; per-residue (Å²): 191,131,113,54,51,67,90,87,17,74,1,105,7,112,23,97,82,69,53,54,1,3,3,19,2,0,1,11,56,75,108,237,144,44,113,5,0,5,26,1,51,52,32,102,123,48,11,5,0,40,151,52,26,97,2,118,81,51,11,3,0,4,12,0,53,67,49,54,8,52,134,38,54,28,78,92,2,10,62,40,4,83,119,102,15,62,60,4,55,0,61,0,1,41,14,114,94,10,8,132,4,141,126,72,140,36,54,44,76,95,32,87,1,79,5,126,24,82,66,73,57,69,1,9,3,20,0,0,0,27,45,73,34,88,78,12,104,6,16,13,25,0,34,48,34,108,113,49,17,6,0,42,150,47,40,99,5,99,88,45,2,4,5,11,27,0,47,67,44,63,10,103,138,41,64,48,49,82,1,3,59,17,2,125,122,105,34,58,41,7,62,0,79,0,7,37,35,63,43,19,0,121,2

CATH classification: 2.30.42.10

InterPro domains:
  IPR001478 PDZ domain [PF00595] (275-356)
  IPR001478 PDZ domain [PF00595] (382-460)
  IPR001478 PDZ domain [PF00595] (508-588)
  IPR001478 PDZ domain [PF00595] (639-720)
  IPR001478 PDZ domain [PS50106] (274-359)
  IPR001478 PDZ domain [PS50106] (381-464)
  IPR001478 PDZ domain [PS50106] (507-593)
  IPR001478 PDZ domain [PS50106] (638-724)
  IPR001478 PDZ domain [SM00228] (284-359)
  IPR001478 PDZ domain [SM00228] (391-464)
  IPR001478 PDZ domain [SM00228] (516-593)
  IPR001478 PDZ domain [SM00228] (647-724)
  IPR001841 Zinc finger, RING-type [PS50089] (41-79)
  IPR001841 Zinc finger, RING-type [SM00184] (41-78)
  IPR013083 Zinc finger, RING/FYVE/PHD-type [G3DSA:3.30.40.10] (11-138)
  IPR017907 Zinc finger, RING-type, conserved site [PS00518] (56-65)
  IPR018957 Zinc finger, C3HC4 RING-type [PF00097] (41-77)
  IPR036034 PDZ superfamily [G3DSA:2.30.42.10] (264-372)
  IPR036034 PDZ superfamily [G3DSA:2.30.42.10] (373-463)
  IPR036034 PDZ superfamily [G3DSA:2.30.42.10] (500-596)

Secondary structure (DSSP, 8-state):
---EEEEEEEEEEE--TT----EEEEE-S-STT----EEEEEE-TTSHHHHH-SS-TT-EEEEETTEEGGGS-HHHHHHHHHS--SEEEEEEEEEEE-EE-/-----EEEEEEEEEE--TTS---EEEE--EEETTEEEPPEEEEE-TTSHHHHH--S-TTPEEEEETTEEGGGS-HHHHHHHHH---SEEEEEEEEEEE-EE-

B-factor: mean 23.52, std 8.93, range [10.03, 67.1]

GO terms:
  GO:0042802 identical protein binding (F, IPI)
  GO:0005515 protein binding (F, IPI)
  GO:0005829 cytosol (C, IDA)
  GO:0030054 cell junction (C, IDA)

Organism: Homo sapiens (NCBI:txid9606)